Protein AF-A0A833LZK3-F1 (afdb_monomer)

Organism: NCBI:txid183

Secondary structure (DSSP, 8-state):
-----PPPHHHHHHHHHHHHHHHHHHHHHHHHHHHHHHHHHHHHHHHHHHHHHHHHHHHHHHHHHHHHHHHHHHHHHHHHHHHHHHHHHHHHHHHHHHHHHHHHHHHHHHHHHHHHHHHHHHHHHHHHHHHHHHHHHHHHHHHHHHHHHHHHHHHHHHHHHHHHHHHHHHHHHHHHHHHHHHHHHHH--

Mean predicted aligned error: 12.05 Å

pLDDT: mean 92.93, std 9.46, range [43.12, 98.62]

Solvent-accessible surface area (backbone atoms only — not comparable to full-atom values): 10231 Å² total; per-residue (Å²): 134,84,86,80,74,78,76,60,70,73,56,35,70,74,49,36,74,71,44,39,52,54,48,52,51,50,51,51,52,54,51,51,50,51,49,51,51,51,52,48,54,51,49,53,51,50,52,49,52,53,52,51,52,55,50,51,53,53,49,53,54,50,51,52,54,50,51,56,50,50,53,53,50,49,53,52,46,55,55,50,50,54,53,51,49,55,53,48,52,55,51,50,54,53,49,50,57,52,48,54,57,50,50,55,53,50,51,54,50,49,54,57,48,50,54,52,51,51,53,50,50,53,53,52,50,52,51,52,51,53,51,52,53,50,54,50,51,53,50,52,50,52,49,53,52,49,51,52,53,50,53,51,52,53,52,50,51,52,52,54,54,51,50,52,53,51,54,51,51,52,51,51,48,61,68,44,44,67,54,53,50,57,48,47,55,71,76,56,119

Foldseek 3Di:
DQPQDQDDPVVCVVLDVVRSVVVSVVVSVVVVVVVVVVVVVVVVVVVVVVVVVVVVVVVVVVVVVVVVVVVVVVVVVVVVVVVVVVVVVVVVVVVVVVVVVVVVVVVVVVVVVVVVVVVVVVVVVVVVVVVVVVVVVVVVVVVVVVVVVVVVVVVVVVVVVVVVVVVVVVVVCVVCVVVVVVVCVVVPD

Structure (mmCIF, N/CA/C/O backbone):
data_AF-A0A833LZK3-F1
#
_entry.id   AF-A0A833LZK3-F1
#
loop_
_atom_site.group_PDB
_atom_site.id
_atom_site.type_symbol
_atom_site.label_atom_id
_atom_site.label_alt_id
_atom_site.label_comp_id
_atom_site.label_asym_id
_atom_site.label_entity_id
_atom_site.label_seq_id
_atom_site.pdbx_PDB_ins_code
_atom_site.Cartn_x
_atom_site.Cartn_y
_atom_site.Cartn_z
_atom_site.occupancy
_atom_site.B_iso_or_equiv
_atom_site.auth_seq_id
_atom_site.auth_comp_id
_atom_site.auth_asym_id
_atom_site.auth_atom_id
_atom_site.pdbx_PDB_model_num
ATOM 1 N N . MET A 1 1 ? -35.701 -31.737 78.976 1.00 43.12 1 MET A N 1
ATOM 2 C CA . MET A 1 1 ? -34.791 -32.354 79.966 1.00 43.12 1 MET A CA 1
ATOM 3 C C . MET A 1 1 ? -34.452 -31.287 81.000 1.00 43.12 1 MET A C 1
ATOM 5 O O . MET A 1 1 ? -33.632 -30.437 80.689 1.00 43.12 1 MET A O 1
ATOM 9 N N . LYS A 1 2 ? -35.117 -31.265 82.169 1.00 54.53 2 LYS A N 1
ATOM 10 C CA . LYS A 1 2 ? -34.716 -30.380 83.280 1.00 54.53 2 LYS A CA 1
ATOM 11 C C . LYS A 1 2 ? -33.373 -30.889 83.804 1.00 54.53 2 LYS A C 1
ATOM 13 O O . 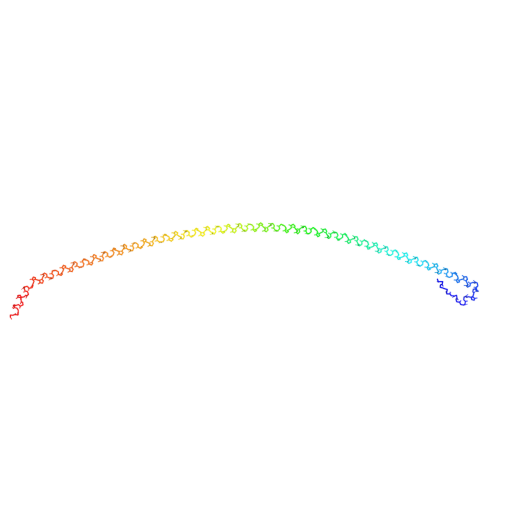LYS A 1 2 ? -33.286 -32.044 84.218 1.00 54.53 2 LYS A O 1
ATOM 18 N N . ALA A 1 3 ? -32.327 -30.073 83.739 1.00 54.16 3 ALA A N 1
ATOM 19 C CA . ALA A 1 3 ? -31.031 -30.403 84.321 1.00 54.16 3 ALA A CA 1
ATOM 20 C C . ALA A 1 3 ? -31.114 -30.210 85.844 1.00 54.16 3 ALA A C 1
ATOM 22 O O . ALA A 1 3 ? -30.676 -29.201 86.381 1.00 54.16 3 ALA A O 1
ATOM 23 N N . VAL A 1 4 ? -31.742 -31.165 86.535 1.00 57.72 4 VAL A N 1
ATOM 24 C CA . VAL A 1 4 ? -31.920 -31.128 87.989 1.00 57.72 4 VAL A CA 1
ATOM 25 C C . VAL A 1 4 ? -30.565 -31.374 88.643 1.00 57.72 4 VAL A C 1
ATOM 27 O O . VAL A 1 4 ? -30.113 -32.513 88.743 1.00 57.72 4 VAL A O 1
ATOM 30 N N . ARG A 1 5 ? -29.897 -30.307 89.087 1.00 69.12 5 ARG A N 1
ATOM 31 C CA . ARG A 1 5 ? -28.874 -30.452 90.123 1.00 69.12 5 ARG A CA 1
ATOM 32 C C . ARG A 1 5 ? -29.586 -30.425 91.477 1.00 69.12 5 ARG A C 1
ATOM 34 O O . ARG A 1 5 ? -30.181 -29.397 91.791 1.00 69.12 5 ARG A O 1
ATOM 41 N N . PRO A 1 6 ? -29.576 -31.527 92.250 1.00 71.44 6 PRO A N 1
ATOM 42 C CA . PRO A 1 6 ? -30.124 -31.516 93.599 1.00 71.44 6 PRO A CA 1
ATOM 43 C C . PRO A 1 6 ? -29.314 -30.558 94.477 1.00 71.44 6 PRO A C 1
ATOM 45 O O . PRO A 1 6 ? -28.109 -30.373 94.263 1.00 71.44 6 PRO A O 1
ATOM 48 N N . LEU A 1 7 ? -29.980 -29.935 95.448 1.00 80.62 7 LEU A N 1
ATOM 49 C CA . LEU A 1 7 ? -29.321 -29.015 96.365 1.00 80.62 7 LEU A CA 1
ATOM 50 C C . LEU A 1 7 ? -28.282 -29.760 97.216 1.00 80.62 7 LEU A C 1
ATOM 52 O O . LEU A 1 7 ? -28.473 -30.927 97.563 1.00 80.62 7 LEU A O 1
ATOM 56 N N . PRO A 1 8 ? -27.162 -29.113 97.576 1.00 86.19 8 PRO A N 1
ATOM 57 C CA . PRO A 1 8 ? -26.228 -29.687 98.533 1.00 86.19 8 PRO A CA 1
ATOM 58 C C . PRO A 1 8 ? -26.936 -30.043 99.850 1.00 86.19 8 PRO A C 1
ATOM 60 O O . PRO A 1 8 ? -27.701 -29.243 100.385 1.00 86.19 8 PRO A O 1
ATOM 63 N N . ARG A 1 9 ? -26.639 -31.221 100.415 1.00 80.12 9 ARG A N 1
ATOM 64 C CA . ARG A 1 9 ? -27.318 -31.769 101.612 1.00 80.12 9 ARG A CA 1
ATOM 65 C C . ARG A 1 9 ? -27.298 -30.848 102.840 1.00 80.12 9 ARG A C 1
ATOM 67 O O . ARG A 1 9 ? -28.181 -30.923 103.690 1.00 80.12 9 ARG A O 1
ATOM 74 N N . GLU A 1 10 ? -26.278 -30.002 102.961 1.00 81.31 10 GLU A N 1
ATOM 75 C CA . GLU A 1 10 ? -26.176 -29.013 104.042 1.00 81.31 10 GLU A CA 1
ATOM 76 C C . GLU A 1 10 ? -27.232 -27.908 103.914 1.00 81.31 10 GLU A C 1
ATOM 78 O O . GLU A 1 10 ? -27.802 -27.489 104.919 1.00 81.31 10 GLU A O 1
ATOM 83 N N . PHE A 1 11 ? -27.554 -27.498 102.683 1.00 78.44 11 PHE A N 1
ATOM 84 C CA . PHE A 1 11 ? -28.614 -26.532 102.392 1.00 78.44 11 PHE A CA 1
ATOM 85 C C . PHE A 1 11 ? -30.009 -27.129 102.610 1.00 78.44 11 PHE A C 1
ATOM 87 O O . PHE A 1 11 ? -30.878 -26.446 103.146 1.00 78.44 11 PHE A O 1
ATOM 94 N N . GLU A 1 12 ? -30.216 -28.406 102.270 1.00 80.56 12 GLU A N 1
ATOM 95 C CA . GLU A 1 12 ? -31.482 -29.114 102.534 1.00 80.56 12 GLU A CA 1
ATOM 96 C C . GLU A 1 12 ? -31.819 -29.167 104.031 1.00 80.56 12 GLU A C 1
ATOM 98 O O . GLU A 1 12 ? -32.952 -28.897 104.424 1.00 80.56 12 GLU A O 1
ATOM 103 N N . LYS A 1 13 ? -30.827 -29.439 104.891 1.00 83.38 13 LYS A N 1
ATOM 104 C CA . LYS A 1 13 ? -31.020 -29.437 106.353 1.00 83.38 13 LYS A CA 1
ATOM 105 C C . LYS A 1 13 ? -31.366 -28.062 106.924 1.00 83.38 13 LYS A C 1
ATOM 107 O O . LYS A 1 13 ? -32.061 -27.991 107.932 1.00 83.38 13 LYS A O 1
ATOM 112 N N . LEU A 1 14 ? -30.849 -26.994 106.319 1.00 85.50 14 LEU A N 1
ATOM 113 C CA . LEU A 1 14 ? -31.023 -25.616 106.783 1.00 85.50 14 LEU A CA 1
ATOM 114 C C . LEU A 1 14 ? -32.387 -25.035 106.382 1.00 85.50 14 LEU A C 1
ATOM 116 O O . LEU A 1 14 ? -32.954 -24.237 107.123 1.00 85.50 14 LEU A O 1
ATOM 120 N N . LEU A 1 15 ? -32.908 -25.444 105.221 1.00 81.62 15 LEU A N 1
ATOM 121 C CA . LEU A 1 15 ? -34.169 -24.959 104.650 1.00 81.62 15 LEU A CA 1
ATOM 122 C C . LEU A 1 15 ? -35.383 -25.853 104.978 1.00 81.62 15 LEU A C 1
ATOM 124 O O . LEU A 1 15 ? -36.518 -25.395 104.840 1.00 81.62 15 LEU A O 1
ATOM 128 N N . GLY A 1 16 ? -35.162 -27.103 105.406 1.00 84.62 16 GLY A N 1
ATOM 129 C CA . GLY A 1 16 ? -36.208 -28.128 105.536 1.00 84.62 16 GLY A CA 1
ATOM 130 C C . GLY A 1 16 ? -36.646 -28.699 104.176 1.00 84.62 16 GLY A C 1
ATOM 131 O O . GLY A 1 16 ? -36.381 -28.095 103.137 1.00 84.62 16 GLY A O 1
ATOM 132 N N . GLU A 1 17 ? -37.323 -29.857 104.165 1.00 79.69 17 GLU A N 1
ATOM 133 C CA . GLU A 1 17 ? -37.742 -30.547 102.921 1.00 79.69 17 GLU A CA 1
ATOM 134 C C . GLU A 1 17 ? -38.564 -29.639 101.988 1.00 79.69 17 GLU A C 1
ATOM 136 O O . GLU A 1 17 ? -38.237 -29.497 100.811 1.00 79.69 17 GLU A O 1
ATOM 141 N N . GLU A 1 18 ? -39.578 -28.953 102.524 1.00 82.88 18 GLU A N 1
ATOM 142 C CA . GLU A 1 18 ? -40.470 -28.092 101.734 1.00 82.88 18 GLU A CA 1
ATOM 143 C C . GLU A 1 18 ? -39.754 -26.839 101.185 1.00 82.88 18 GLU A C 1
ATOM 145 O O . GLU A 1 18 ? -40.032 -26.374 100.077 1.00 82.88 18 GLU A O 1
ATOM 150 N N . GLY A 1 19 ? -38.807 -26.282 101.950 1.00 84.19 19 GLY A N 1
ATOM 151 C CA . GLY A 1 19 ? -38.024 -25.113 101.544 1.00 84.19 19 GLY A CA 1
ATOM 152 C C . GLY A 1 19 ? -37.007 -25.440 100.451 1.00 84.19 19 GLY A C 1
ATOM 153 O O . GLY A 1 19 ? -36.856 -24.676 99.495 1.00 84.19 19 GLY A O 1
ATOM 154 N N . ALA A 1 20 ? -36.346 -26.596 100.556 1.00 83.81 20 ALA A N 1
ATOM 155 C CA . ALA A 1 20 ? -35.401 -27.081 99.555 1.00 83.81 20 ALA A CA 1
ATOM 156 C C . ALA A 1 20 ? -36.081 -27.405 98.214 1.00 83.81 20 ALA A C 1
ATOM 158 O O . ALA A 1 20 ? -35.548 -27.074 97.151 1.00 83.81 20 ALA A O 1
ATOM 159 N N . GLU A 1 21 ? -37.282 -27.986 98.243 1.00 83.00 21 GLU A N 1
ATOM 160 C CA . GLU A 1 21 ? -38.055 -28.272 97.032 1.00 83.00 21 GLU A CA 1
ATOM 161 C C . GLU A 1 21 ? -38.466 -26.978 96.308 1.00 83.00 21 GLU A C 1
ATOM 163 O O . GLU A 1 21 ? -38.160 -26.808 95.124 1.00 83.00 21 GLU A O 1
ATOM 168 N N . LYS A 1 22 ? -39.052 -26.007 97.030 1.00 85.75 22 LYS A N 1
ATOM 169 C CA . LYS A 1 22 ? -39.421 -24.691 96.469 1.00 85.75 22 LYS A CA 1
ATOM 170 C C . LYS A 1 22 ? -38.217 -23.943 95.898 1.00 85.75 22 LYS A C 1
ATOM 172 O O . LYS A 1 22 ? -38.318 -23.352 94.824 1.00 85.75 22 LYS A O 1
ATOM 177 N N . PHE A 1 23 ? -37.070 -23.990 96.577 1.00 85.31 23 PHE A N 1
ATOM 178 C CA . PHE A 1 23 ? -35.848 -23.348 96.093 1.00 85.31 23 PHE A CA 1
ATOM 179 C C . PHE A 1 23 ? -35.287 -24.034 94.838 1.00 85.31 23 PHE A C 1
ATOM 181 O O . PHE A 1 23 ? -34.854 -23.357 93.909 1.00 85.31 23 PHE A O 1
ATOM 188 N N . THR A 1 24 ? -35.358 -25.366 94.754 1.00 84.75 24 THR A N 1
ATOM 189 C CA . THR A 1 24 ? -34.951 -26.120 93.553 1.00 84.75 24 THR A CA 1
ATOM 190 C C . THR A 1 24 ? -35.844 -25.802 92.351 1.00 84.75 24 THR A C 1
ATOM 192 O O . THR A 1 24 ? -35.349 -25.680 91.228 1.00 84.75 24 THR A O 1
ATOM 195 N N . VAL A 1 25 ? -37.156 -25.648 92.567 1.00 85.50 25 VAL A N 1
ATOM 196 C CA . VAL A 1 25 ? -38.098 -25.204 91.526 1.00 85.50 25 VAL A CA 1
ATOM 197 C C . VAL A 1 25 ? -37.759 -23.786 91.069 1.00 85.50 25 VAL A C 1
ATOM 199 O O . VAL A 1 25 ? -37.573 -23.580 89.874 1.00 85.50 25 VAL A O 1
ATOM 202 N N . PHE A 1 26 ? -37.566 -22.854 92.008 1.00 88.50 26 PHE A N 1
ATOM 203 C CA . PHE A 1 26 ? -37.176 -21.476 91.702 1.00 88.50 26 PHE A CA 1
ATOM 204 C C . PHE A 1 26 ? -35.877 -21.394 90.890 1.00 88.50 26 PHE A C 1
ATOM 206 O O . PHE A 1 26 ? -35.833 -20.692 89.885 1.00 88.50 26 PHE A O 1
ATOM 213 N N . LEU A 1 27 ? -34.829 -22.129 91.286 1.00 87.38 27 LEU A N 1
ATOM 214 C CA . LEU A 1 27 ? -33.569 -22.155 90.541 1.00 87.38 27 LEU A CA 1
ATOM 215 C C . LEU A 1 27 ? -33.766 -22.693 89.123 1.00 87.38 27 LEU A C 1
ATOM 217 O O . LEU A 1 27 ? -33.234 -22.115 88.184 1.00 87.38 27 LEU A O 1
ATOM 221 N N . ASN A 1 28 ? -34.521 -23.781 88.951 1.00 85.81 28 ASN A N 1
ATOM 222 C CA . ASN A 1 28 ? -34.785 -24.334 87.622 1.00 85.81 28 ASN A CA 1
ATOM 223 C C . ASN A 1 28 ? -35.554 -23.359 86.727 1.00 85.81 28 ASN A C 1
ATOM 225 O O . ASN A 1 28 ? -35.198 -23.235 85.559 1.00 85.81 28 ASN A O 1
ATOM 229 N N . ASP A 1 29 ? -36.573 -22.685 87.258 1.00 88.12 29 ASP A N 1
ATOM 230 C CA . ASP A 1 29 ? -37.351 -21.710 86.493 1.00 88.12 29 ASP A CA 1
ATOM 231 C C . ASP A 1 29 ? -36.474 -20.500 86.130 1.00 88.12 29 ASP A C 1
ATOM 233 O O . ASP A 1 29 ? -36.386 -20.143 84.960 1.00 88.12 29 ASP A O 1
ATOM 237 N N . ALA A 1 30 ? -35.689 -19.973 87.080 1.00 88.12 30 ALA A N 1
ATOM 238 C CA . ALA A 1 30 ? -34.740 -18.888 86.823 1.00 88.12 30 ALA A CA 1
ATOM 239 C C . ALA A 1 30 ? -33.655 -19.264 85.792 1.00 88.12 30 ALA A C 1
ATOM 241 O O . ALA A 1 30 ? -33.268 -18.437 84.966 1.00 88.12 30 ALA A O 1
ATOM 242 N N . PHE A 1 31 ? -33.153 -20.505 85.816 1.00 87.75 31 PHE A N 1
ATOM 243 C CA . PHE A 1 31 ? -32.178 -20.987 84.833 1.00 87.75 31 PHE A CA 1
ATOM 244 C C . PHE A 1 31 ? -32.795 -21.226 83.449 1.00 87.75 31 PHE A C 1
ATOM 246 O O . PHE A 1 31 ? -32.121 -20.972 82.450 1.00 87.75 31 PHE A O 1
ATOM 253 N N . GLU A 1 32 ? -34.031 -21.723 83.356 1.00 87.69 32 GLU A N 1
ATOM 254 C CA . GLU A 1 32 ? -34.726 -21.859 82.068 1.00 87.69 32 GLU A CA 1
ATOM 255 C C . GLU A 1 32 ? -35.081 -20.487 81.479 1.00 87.69 32 GLU A C 1
ATOM 257 O O . GLU A 1 32 ? -34.863 -20.285 80.284 1.00 87.69 32 GLU A O 1
ATOM 262 N N . ASP A 1 33 ? -35.499 -19.524 82.306 1.00 89.75 33 ASP A N 1
ATOM 263 C CA . ASP A 1 33 ? -35.706 -18.130 81.895 1.00 89.75 33 ASP A CA 1
ATOM 264 C C . ASP A 1 33 ? -34.398 -17.524 81.364 1.00 89.75 33 ASP A C 1
ATOM 266 O O . ASP A 1 33 ? -34.338 -17.049 80.227 1.00 89.75 33 ASP A O 1
ATOM 270 N N . GLN A 1 34 ? -33.300 -17.651 82.124 1.00 90.44 34 GLN A N 1
ATOM 271 C CA . GLN A 1 34 ? -31.979 -17.179 81.701 1.00 90.44 34 GLN A CA 1
ATOM 272 C C . GLN A 1 34 ? -31.520 -17.841 80.392 1.00 90.44 34 GLN A C 1
ATOM 274 O O . GLN A 1 34 ? -30.955 -17.185 79.516 1.00 90.44 34 GLN A O 1
ATOM 279 N N . LYS A 1 35 ? -31.729 -19.150 80.237 1.00 91.31 35 LYS A N 1
ATOM 280 C CA . LYS A 1 35 ? -31.380 -19.880 79.013 1.00 91.31 35 LYS A CA 1
ATOM 281 C C . LYS A 1 35 ? -32.217 -19.404 77.826 1.00 91.31 35 LYS A C 1
ATOM 283 O O . LYS A 1 35 ? -31.668 -19.271 76.732 1.00 91.31 35 LYS A O 1
ATOM 288 N N . GLY A 1 36 ? -33.506 -19.136 78.034 1.00 92.81 36 GLY A N 1
ATOM 289 C CA . GLY A 1 36 ? -34.388 -18.532 77.037 1.00 92.81 36 GLY A CA 1
ATOM 290 C C . GLY A 1 36 ? -33.867 -17.174 76.568 1.00 92.81 36 GLY A C 1
ATOM 291 O O . GLY A 1 36 ? -33.733 -16.956 75.361 1.00 92.81 36 GLY A O 1
ATOM 292 N N . ASP A 1 37 ? -33.472 -16.314 77.507 1.00 94.88 37 ASP A N 1
ATOM 293 C CA . ASP A 1 37 ? -32.889 -15.001 77.216 1.00 94.88 37 ASP A CA 1
ATOM 294 C C . ASP A 1 37 ? -31.567 -15.109 76.449 1.00 94.88 37 ASP A C 1
ATOM 296 O O . ASP A 1 37 ? -31.369 -14.407 75.456 1.00 94.88 37 ASP A O 1
ATOM 300 N N . VAL A 1 38 ? -30.675 -16.022 76.850 1.00 95.88 38 VAL A N 1
ATOM 301 C CA . VAL A 1 38 ? -29.396 -16.248 76.156 1.00 95.88 38 VAL A CA 1
ATOM 302 C C . VAL A 1 38 ? -29.625 -16.764 74.737 1.00 95.88 38 VAL A C 1
ATOM 304 O O . VAL A 1 38 ? -29.001 -16.264 73.803 1.00 95.88 38 VAL A O 1
ATOM 307 N N . ILE A 1 39 ? -30.525 -17.734 74.543 1.00 96.06 39 ILE A N 1
ATOM 308 C CA . ILE A 1 39 ? -30.845 -18.264 73.208 1.00 96.06 39 ILE A CA 1
ATOM 309 C C . ILE A 1 39 ? -31.401 -17.152 72.320 1.00 96.06 39 ILE A C 1
ATOM 311 O O . ILE A 1 39 ? -30.976 -17.019 71.171 1.00 96.06 39 ILE A O 1
ATOM 315 N N . LYS A 1 40 ? -32.310 -16.331 72.851 1.00 96.69 40 LYS A N 1
ATOM 316 C CA . LYS A 1 40 ? -32.881 -15.200 72.122 1.00 96.69 40 LYS A CA 1
ATOM 317 C C . LYS A 1 40 ? -31.807 -14.177 71.753 1.00 96.69 40 LYS A C 1
ATOM 319 O O . LYS A 1 40 ? -31.694 -13.826 70.585 1.00 96.69 40 LYS A O 1
ATOM 324 N N . ALA A 1 41 ? -30.958 -13.783 72.702 1.00 97.06 41 ALA A N 1
ATOM 325 C CA . ALA A 1 41 ? -29.874 -12.832 72.462 1.00 97.06 41 ALA A CA 1
ATOM 326 C C . ALA A 1 41 ? -28.871 -13.335 71.408 1.00 97.06 41 ALA A C 1
ATOM 328 O O . ALA A 1 41 ? -28.460 -12.579 70.527 1.00 97.06 41 ALA A O 1
ATOM 329 N N . VAL A 1 42 ? -28.494 -14.618 71.465 1.00 97.38 42 VAL A N 1
ATOM 330 C CA . VAL A 1 42 ? -27.611 -15.238 70.465 1.00 97.38 42 VAL A CA 1
ATOM 331 C C . VAL A 1 42 ? -28.292 -15.296 69.099 1.00 97.38 42 VAL A C 1
ATOM 333 O O . VAL A 1 42 ? -27.661 -14.960 68.100 1.00 97.38 42 VAL A O 1
ATOM 336 N N . SER A 1 43 ? -29.571 -15.675 69.045 1.00 97.62 43 SER A N 1
ATOM 337 C CA . SER A 1 43 ? -30.350 -15.715 67.804 1.00 97.62 43 SER A CA 1
ATOM 338 C C . SER A 1 43 ? -30.467 -14.331 67.163 1.00 97.62 43 SER A C 1
ATOM 340 O O . SER A 1 43 ? -30.226 -14.194 65.965 1.00 97.62 43 SER A O 1
ATOM 342 N N . ASP A 1 44 ? -30.777 -13.301 67.949 1.00 97.81 44 ASP A N 1
ATOM 343 C CA . ASP A 1 44 ? -30.901 -11.921 67.475 1.00 97.81 44 ASP A CA 1
ATOM 344 C C . ASP A 1 44 ? -29.552 -11.390 66.967 1.00 97.81 44 ASP A C 1
ATOM 346 O O . ASP A 1 44 ? -29.477 -10.785 65.895 1.00 97.81 44 ASP A O 1
ATOM 350 N N . SER A 1 45 ? -28.465 -11.670 67.695 1.00 97.56 45 SER A N 1
ATOM 351 C CA . SER A 1 45 ? -27.106 -11.291 67.294 1.00 97.56 45 SER A CA 1
ATOM 352 C C . SER A 1 45 ? -26.674 -11.990 66.001 1.00 97.56 45 SER A C 1
ATOM 354 O O . SER A 1 45 ? -26.171 -11.342 65.082 1.00 97.56 45 SER A O 1
ATOM 356 N N . PHE A 1 46 ? -26.933 -13.297 65.882 1.00 98.00 46 PHE A N 1
ATOM 357 C CA . PHE A 1 46 ? -26.662 -14.059 64.664 1.00 98.00 46 PHE A CA 1
ATOM 358 C C . PHE A 1 46 ? -27.476 -13.534 63.477 1.00 98.00 46 PHE A C 1
ATOM 360 O O . PHE A 1 46 ? -26.918 -13.298 62.408 1.00 98.00 46 PHE A O 1
ATOM 367 N N . HIS A 1 47 ? -28.778 -13.295 63.664 1.00 98.19 47 HIS A N 1
ATOM 368 C CA . HIS A 1 47 ? -29.648 -12.772 62.613 1.00 98.19 47 HIS A CA 1
ATOM 369 C C . HIS A 1 47 ? -29.190 -11.393 62.133 1.00 98.19 47 HIS A C 1
ATOM 371 O O . HIS A 1 47 ? -29.141 -11.139 60.927 1.00 98.19 47 HIS A O 1
ATOM 377 N N . LYS A 1 48 ? -28.794 -10.519 63.066 1.00 97.94 48 LYS A N 1
ATOM 378 C CA . LYS A 1 48 ? -28.217 -9.214 62.744 1.00 97.94 48 LYS A CA 1
ATOM 379 C C . LYS A 1 48 ? -26.929 -9.362 61.938 1.00 97.94 48 LYS A C 1
ATOM 381 O O . LYS A 1 48 ? -26.825 -8.774 60.869 1.00 97.94 48 LYS A O 1
ATOM 386 N N . HIS A 1 49 ? -25.991 -10.192 62.396 1.00 98.19 49 HIS A N 1
ATOM 387 C CA . HIS A 1 49 ? -24.722 -10.389 61.700 1.00 98.19 49 HIS A CA 1
ATOM 388 C C . HIS A 1 49 ? -24.913 -10.941 60.280 1.00 98.19 49 HIS A C 1
ATOM 390 O O . HIS A 1 49 ? -24.337 -10.411 59.335 1.00 98.19 49 HIS A O 1
ATOM 396 N N . VAL A 1 50 ? -25.779 -11.944 60.101 1.00 98.44 50 VAL A N 1
ATOM 397 C CA . VAL A 1 50 ? -26.104 -12.484 58.771 1.00 98.44 50 VAL A CA 1
ATOM 398 C C . VAL A 1 50 ? -26.748 -11.419 57.882 1.00 98.44 50 VAL A C 1
ATOM 400 O O . VAL A 1 50 ? -26.412 -11.323 56.705 1.00 98.44 50 VAL A O 1
ATOM 403 N N . THR A 1 51 ? -27.647 -10.597 58.426 1.00 98.19 51 THR A N 1
ATOM 404 C CA . THR A 1 51 ? -28.280 -9.504 57.669 1.00 98.19 51 THR A CA 1
ATOM 405 C C . THR A 1 51 ? -27.253 -8.462 57.224 1.00 98.19 51 THR A C 1
ATOM 407 O O . THR A 1 51 ? -27.299 -8.008 56.077 1.00 98.19 51 THR A O 1
ATOM 410 N N . ASP A 1 52 ? -26.302 -8.123 58.095 1.00 98.25 52 ASP A N 1
ATOM 411 C CA . ASP A 1 52 ? -25.224 -7.182 57.795 1.00 98.25 52 ASP A CA 1
ATOM 412 C C . ASP A 1 52 ? -24.294 -7.738 56.702 1.00 98.25 52 ASP A C 1
ATOM 414 O O . ASP A 1 52 ? -24.029 -7.050 55.716 1.00 98.25 52 ASP A O 1
ATOM 418 N N . GLU A 1 53 ? -23.857 -8.997 56.811 1.00 98.50 53 GLU A N 1
ATOM 419 C CA . GLU A 1 53 ? -22.993 -9.639 55.807 1.00 98.50 53 GLU A CA 1
ATOM 420 C C . GLU A 1 53 ? -23.699 -9.802 54.453 1.00 98.50 53 GLU A C 1
ATOM 422 O O . GLU A 1 53 ? -23.127 -9.482 53.412 1.00 98.50 53 GLU A O 1
ATOM 427 N N . VAL A 1 54 ? -24.977 -10.199 54.436 1.00 98.31 54 VAL A N 1
ATOM 428 C CA . VAL A 1 54 ? -25.773 -10.253 53.195 1.00 98.31 54 VAL A CA 1
ATOM 429 C C . VAL A 1 54 ? -25.898 -8.867 52.562 1.00 98.31 54 VAL A C 1
ATOM 431 O O . VAL A 1 54 ? -25.863 -8.745 51.336 1.00 98.31 54 VAL A O 1
ATOM 434 N N . SER A 1 55 ? -26.038 -7.818 53.373 1.00 98.06 55 SER A N 1
ATOM 435 C CA . SER A 1 55 ? -26.119 -6.444 52.874 1.00 98.06 55 SER A CA 1
ATOM 436 C C . SER A 1 55 ? -24.794 -5.987 52.263 1.00 98.06 55 SER A C 1
ATOM 438 O O . SER A 1 55 ? -24.811 -5.420 51.172 1.00 98.06 55 SER A O 1
ATOM 440 N N . LYS A 1 56 ? -23.654 -6.296 52.894 1.00 98.56 56 LYS A N 1
ATOM 441 C CA . LYS A 1 56 ? -22.318 -6.015 52.339 1.00 98.56 56 LYS A CA 1
ATOM 442 C C . LYS A 1 56 ? -22.084 -6.737 51.016 1.00 98.56 56 LYS A C 1
ATOM 444 O O . LYS A 1 56 ? -21.770 -6.086 50.027 1.00 98.56 56 LYS A O 1
ATOM 449 N N . VAL A 1 57 ? -22.343 -8.045 50.959 1.00 98.62 57 VAL A N 1
ATOM 450 C CA . VAL A 1 57 ? -22.179 -8.836 49.727 1.00 98.62 57 VAL A CA 1
ATOM 451 C C . VAL A 1 57 ? -23.061 -8.294 48.600 1.00 98.62 57 VAL A C 1
ATOM 453 O O . VAL A 1 57 ? -22.643 -8.244 47.448 1.00 98.62 57 VAL A O 1
ATOM 456 N N . ARG A 1 58 ? -24.287 -7.847 48.902 1.00 98.38 58 ARG A N 1
ATOM 457 C CA . ARG A 1 58 ? -25.157 -7.219 47.894 1.00 98.38 58 ARG A CA 1
ATOM 458 C C . ARG A 1 58 ? -24.579 -5.920 47.340 1.00 98.38 58 ARG A C 1
ATOM 460 O O . ARG A 1 58 ? -24.766 -5.669 46.152 1.00 98.38 58 ARG A O 1
ATOM 467 N N . LEU A 1 59 ? -23.919 -5.116 48.174 1.00 98.38 59 LEU A N 1
ATOM 468 C CA . LEU A 1 59 ? -23.241 -3.897 47.735 1.00 98.38 59 LEU A CA 1
ATOM 469 C C . LEU A 1 59 ? -22.029 -4.236 46.863 1.00 98.38 59 LEU A C 1
ATOM 471 O O . LEU A 1 59 ? -21.960 -3.755 45.740 1.00 98.38 59 LEU A O 1
ATOM 475 N N . GLU A 1 60 ? -21.165 -5.153 47.299 1.00 98.56 60 GLU A N 1
ATOM 476 C CA . GLU A 1 60 ? -20.000 -5.592 46.515 1.00 98.56 60 GLU A CA 1
ATOM 477 C C . GLU A 1 60 ? -20.407 -6.171 45.150 1.00 98.56 60 GLU A C 1
ATOM 479 O O . GLU A 1 60 ? -19.822 -5.843 44.121 1.00 98.56 60 GLU A O 1
ATOM 484 N N . VAL A 1 61 ? -21.468 -6.985 45.102 1.00 98.50 61 VAL A N 1
ATOM 485 C CA . VAL A 1 61 ? -22.011 -7.516 43.841 1.00 98.50 61 VAL A CA 1
ATOM 486 C C . VAL A 1 61 ? -22.590 -6.407 42.957 1.00 98.50 61 VAL A C 1
ATOM 488 O O . VAL A 1 61 ? -22.509 -6.498 41.729 1.00 98.50 61 VAL A O 1
ATOM 491 N N . ALA A 1 62 ? -23.198 -5.372 43.542 1.00 98.25 62 ALA A N 1
ATOM 492 C CA . ALA A 1 62 ? -23.689 -4.227 42.785 1.00 98.25 62 ALA A CA 1
ATOM 493 C C . ALA A 1 62 ? -22.528 -3.421 42.184 1.00 98.25 62 ALA A C 1
ATOM 495 O O . ALA A 1 62 ? -22.594 -3.091 40.999 1.00 98.25 62 ALA A O 1
ATOM 496 N N . ASP A 1 63 ? -21.467 -3.192 42.956 1.00 98.44 63 ASP A N 1
ATOM 497 C CA . ASP A 1 63 ? -20.272 -2.467 42.520 1.00 98.44 63 ASP A CA 1
ATOM 498 C C . ASP A 1 63 ? -19.533 -3.230 41.412 1.00 98.44 63 ASP A C 1
ATOM 500 O O . ASP A 1 63 ? -19.325 -2.683 40.329 1.00 98.44 63 ASP A O 1
ATOM 504 N N . LEU A 1 64 ? -19.280 -4.532 41.594 1.00 98.50 64 LEU A N 1
ATOM 505 C CA . LEU A 1 64 ? -18.684 -5.389 40.557 1.00 98.50 64 LEU A CA 1
ATOM 506 C C . LEU A 1 64 ? -19.513 -5.402 39.268 1.00 98.50 64 LEU A C 1
ATOM 508 O O . LEU A 1 64 ? -18.982 -5.437 38.160 1.00 98.50 64 LEU A O 1
ATOM 512 N N . LYS A 1 65 ? -20.844 -5.361 39.378 1.00 98.44 65 LYS A N 1
ATOM 513 C CA . LYS A 1 65 ? -21.725 -5.297 38.206 1.00 98.44 65 LYS A CA 1
ATOM 514 C C .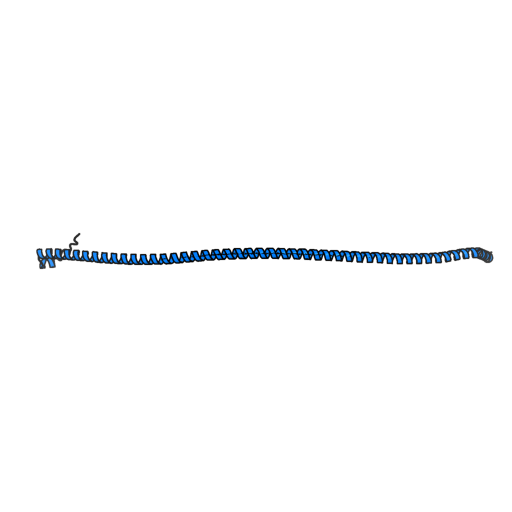 LYS A 1 65 ? -21.612 -3.962 37.468 1.00 98.44 65 LYS A C 1
ATOM 516 O O . LYS A 1 65 ? -21.864 -3.930 36.262 1.00 98.44 65 LYS A O 1
ATOM 521 N N . VAL A 1 66 ? -21.314 -2.870 38.169 1.00 98.44 66 VAL A N 1
ATOM 522 C CA . VAL A 1 66 ? -21.054 -1.564 37.551 1.00 98.44 66 VAL A CA 1
ATOM 523 C C . VAL A 1 66 ? -19.698 -1.582 36.852 1.00 98.44 66 VAL A C 1
ATOM 525 O O . VAL A 1 66 ? -19.648 -1.219 35.679 1.00 98.44 66 VAL A O 1
ATOM 528 N N . GLU A 1 67 ? -18.656 -2.079 37.515 1.00 98.50 67 GLU A N 1
ATOM 529 C CA . GLU A 1 67 ? -17.299 -2.202 36.965 1.00 98.50 67 GLU A CA 1
ATOM 530 C C . GLU A 1 67 ? -17.287 -3.050 35.685 1.00 98.50 67 GLU A C 1
ATOM 532 O O . GLU A 1 67 ? -16.965 -2.549 34.614 1.00 98.50 67 GLU A O 1
ATOM 537 N N . VAL A 1 68 ? -17.833 -4.270 35.728 1.00 98.50 68 VAL A N 1
ATOM 538 C CA . VAL A 1 68 ? -17.913 -5.154 34.548 1.00 98.50 68 VAL A CA 1
ATOM 539 C C . VAL A 1 68 ? -18.693 -4.521 33.388 1.00 98.50 68 VAL A C 1
ATOM 541 O O . VAL A 1 68 ? -18.418 -4.786 32.217 1.00 98.50 68 VAL A O 1
ATOM 544 N N . LYS A 1 69 ? -19.703 -3.691 33.677 1.00 98.38 69 LYS A N 1
ATOM 545 C CA . LYS A 1 69 ? -20.432 -2.966 32.627 1.00 98.38 69 LYS A CA 1
ATOM 546 C C . LYS A 1 69 ? -19.599 -1.846 32.013 1.00 98.38 69 LYS A C 1
ATOM 548 O O . LYS A 1 69 ? -19.763 -1.609 30.816 1.00 98.38 69 LYS A O 1
ATOM 553 N N . ALA A 1 70 ? -18.787 -1.161 32.814 1.00 98.31 70 ALA A N 1
ATOM 554 C CA . ALA A 1 70 ? -17.870 -0.135 32.342 1.00 98.31 70 ALA A CA 1
ATOM 555 C C . ALA A 1 70 ? -16.797 -0.765 31.445 1.00 98.31 70 ALA A C 1
ATOM 557 O O . ALA A 1 70 ? -16.704 -0.379 30.283 1.00 98.31 70 ALA A O 1
ATOM 558 N N . ASP A 1 71 ? -16.139 -1.829 31.908 1.00 98.50 71 ASP A N 1
ATOM 559 C CA . ASP A 1 71 ? -15.115 -2.554 31.145 1.00 98.50 71 ASP A CA 1
ATOM 560 C C . ASP A 1 71 ? -15.666 -3.087 29.815 1.00 98.50 71 ASP A C 1
ATOM 562 O O . ASP A 1 71 ? -15.040 -2.984 28.763 1.00 98.50 71 ASP A O 1
ATOM 566 N N . LEU A 1 72 ? -16.891 -3.628 29.820 1.00 98.56 72 LEU A N 1
ATOM 567 C CA . LEU A 1 72 ? -17.532 -4.107 28.593 1.00 98.56 72 LEU A CA 1
ATOM 568 C C . LEU A 1 72 ? -17.872 -2.964 27.621 1.00 98.56 72 LEU A C 1
ATOM 570 O O . LEU A 1 72 ? -17.945 -3.190 26.411 1.00 98.56 72 LEU A O 1
ATOM 574 N N . ALA A 1 73 ? -18.150 -1.762 28.126 1.00 98.31 73 ALA A N 1
ATOM 575 C CA . ALA A 1 73 ? -18.389 -0.589 27.291 1.00 98.31 73 ALA A CA 1
ATOM 576 C C . ALA A 1 73 ? -17.081 -0.045 26.699 1.00 98.31 73 ALA A C 1
ATOM 578 O O . ALA A 1 73 ? -17.058 0.290 25.513 1.00 98.31 73 ALA A O 1
ATOM 579 N N . GLU A 1 74 ? -16.006 -0.025 27.484 1.00 98.50 74 GLU A N 1
ATOM 580 C CA . GLU A 1 74 ? -14.658 0.332 27.034 1.00 98.50 74 GLU A CA 1
ATOM 581 C C . GLU A 1 74 ? -14.175 -0.640 25.954 1.00 98.50 74 GLU A C 1
ATOM 583 O O . GLU A 1 74 ? -13.940 -0.223 24.825 1.00 98.50 74 GLU A O 1
ATOM 588 N N . LEU A 1 75 ? -14.233 -1.952 26.207 1.00 98.56 75 LEU A N 1
ATOM 589 C CA . LEU A 1 75 ? -13.834 -2.974 25.234 1.00 98.56 75 LEU A CA 1
ATOM 590 C C . LEU A 1 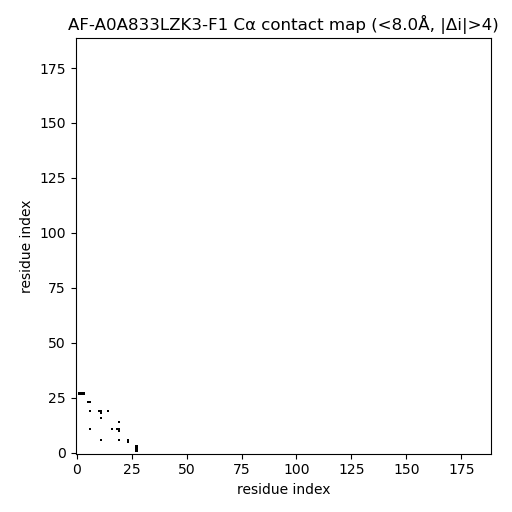75 ? -14.614 -2.880 23.911 1.00 98.56 75 LEU A C 1
ATOM 592 O O . LEU A 1 75 ? -14.080 -3.139 22.832 1.00 98.56 75 LEU A O 1
ATOM 596 N N . ARG A 1 76 ? -15.905 -2.526 23.966 1.00 98.38 76 ARG A N 1
ATOM 597 C CA . ARG A 1 76 ? -16.712 -2.297 22.755 1.00 98.38 76 ARG A CA 1
ATOM 598 C C . ARG A 1 76 ? -16.260 -1.067 21.978 1.00 98.38 76 ARG A C 1
ATOM 600 O O . ARG A 1 76 ? -16.377 -1.079 20.755 1.00 98.38 76 ARG A O 1
ATOM 607 N N . THR A 1 77 ? -15.806 -0.036 22.681 1.00 98.38 77 THR A N 1
ATOM 608 C CA . THR A 1 77 ? -15.284 1.197 22.086 1.00 98.38 77 THR A CA 1
ATOM 609 C C . THR A 1 77 ? -13.943 0.904 21.425 1.00 98.38 77 THR A C 1
ATOM 611 O O . THR A 1 77 ? -13.838 1.076 20.216 1.00 98.38 77 THR A O 1
ATOM 614 N N . ASP A 1 78 ? -13.010 0.278 22.143 1.00 98.56 78 ASP A N 1
ATOM 615 C CA . ASP A 1 78 ? -11.708 -0.142 21.610 1.00 98.56 78 ASP A CA 1
ATOM 616 C C . ASP A 1 78 ? -11.853 -1.025 20.367 1.00 98.56 78 ASP A C 1
ATOM 618 O O . ASP A 1 78 ? -11.168 -0.849 19.361 1.00 98.56 78 ASP A O 1
ATOM 622 N N . MET A 1 79 ? -12.792 -1.976 20.393 1.00 98.44 79 MET A N 1
ATOM 623 C CA . MET A 1 79 ? -13.027 -2.860 19.254 1.00 98.44 79 MET A CA 1
ATOM 624 C C . MET A 1 79 ? -13.658 -2.133 18.057 1.00 98.44 79 MET A C 1
ATOM 626 O O . MET A 1 79 ? -13.435 -2.530 16.909 1.00 98.44 79 MET A O 1
ATOM 630 N N . ALA A 1 80 ? -14.455 -1.087 18.295 1.00 98.25 80 ALA A N 1
ATOM 631 C CA . ALA A 1 80 ? -14.973 -0.233 17.233 1.00 98.25 80 ALA A CA 1
ATOM 632 C C . ALA A 1 80 ? -13.855 0.631 16.636 1.00 98.25 80 ALA A C 1
ATOM 634 O O . ALA A 1 80 ? -13.734 0.684 15.410 1.00 98.25 80 ALA A O 1
ATOM 635 N N . ASP A 1 81 ? -13.009 1.211 17.483 1.00 98.44 81 ASP A N 1
ATOM 636 C CA . ASP A 1 81 ? -11.893 2.064 17.085 1.00 98.44 81 ASP A CA 1
ATOM 637 C C . ASP A 1 81 ? -10.865 1.269 16.271 1.00 98.44 81 ASP A C 1
ATOM 639 O O . ASP A 1 81 ? -10.607 1.621 15.118 1.00 98.44 81 ASP A O 1
ATOM 643 N N . LEU A 1 82 ? -10.423 0.106 16.762 1.00 98.56 82 LEU A N 1
ATOM 644 C CA . LEU A 1 82 ? -9.544 -0.815 16.023 1.00 98.56 82 LEU A CA 1
ATOM 645 C C . LEU A 1 82 ? -10.130 -1.213 14.663 1.00 98.56 82 LEU A C 1
ATOM 647 O O . LEU A 1 82 ? -9.423 -1.318 13.661 1.00 98.56 82 LEU A O 1
ATOM 651 N N . ARG A 1 83 ? -11.448 -1.432 14.588 1.00 98.38 83 ARG A N 1
ATOM 652 C CA . ARG A 1 83 ? -12.108 -1.751 13.315 1.00 98.38 83 ARG A CA 1
ATOM 653 C C . ARG A 1 83 ? -12.069 -0.571 12.344 1.00 98.38 83 ARG A C 1
ATOM 655 O O . ARG A 1 83 ? -11.984 -0.795 11.133 1.00 98.38 83 ARG A O 1
ATOM 662 N N . THR A 1 84 ? -12.187 0.659 12.838 1.00 98.25 84 THR A N 1
ATOM 663 C CA . THR A 1 84 ? -12.075 1.860 12.000 1.00 98.25 84 THR A CA 1
ATOM 664 C C . THR A 1 84 ? -10.642 2.113 11.549 1.00 98.25 84 THR A C 1
ATOM 666 O O . THR A 1 84 ? -10.444 2.391 10.368 1.00 98.25 84 THR A O 1
ATOM 669 N N . GLU A 1 85 ? -9.664 1.931 12.434 1.00 98.44 85 GLU A N 1
ATOM 670 C CA . GLU A 1 85 ? -8.234 2.051 12.142 1.00 98.44 85 GLU A CA 1
ATOM 671 C C . GLU A 1 85 ? -7.824 1.064 11.047 1.00 98.44 85 GLU A C 1
ATOM 673 O O . GLU A 1 85 ? -7.417 1.486 9.966 1.00 98.44 85 GLU A O 1
ATOM 678 N N . LEU A 1 86 ? -8.111 -0.231 11.229 1.00 98.50 86 LEU A N 1
ATOM 679 C CA . LEU A 1 86 ? -7.811 -1.260 10.226 1.00 98.50 86 LEU A CA 1
ATOM 680 C C . LEU A 1 86 ? -8.472 -0.982 8.871 1.00 98.50 86 LEU A C 1
ATOM 682 O O . LEU A 1 86 ? -7.910 -1.277 7.817 1.00 98.50 86 LEU A O 1
ATOM 686 N N . LYS A 1 87 ? -9.689 -0.426 8.861 1.00 98.31 87 LYS A N 1
ATOM 687 C CA . LYS A 1 87 ? -10.367 -0.074 7.607 1.00 98.31 87 LYS A CA 1
ATOM 688 C C . LYS A 1 87 ? -9.667 1.087 6.897 1.00 98.31 87 LYS A C 1
ATOM 690 O O . LYS A 1 87 ? -9.616 1.079 5.665 1.00 98.31 87 LYS A O 1
ATOM 695 N N . THR A 1 88 ? -9.177 2.062 7.655 1.00 98.38 88 THR A N 1
ATOM 696 C CA . THR A 1 88 ? -8.424 3.209 7.139 1.00 98.38 88 THR A CA 1
ATOM 697 C C . THR A 1 88 ? -7.078 2.754 6.589 1.00 98.38 88 THR A C 1
ATOM 699 O O . THR A 1 88 ? -6.821 2.986 5.411 1.00 98.38 88 THR A O 1
ATOM 702 N N . GLU A 1 89 ? -6.302 1.984 7.354 1.00 98.50 89 GLU A N 1
ATOM 703 C CA . GLU A 1 89 ? -5.007 1.445 6.914 1.00 98.50 89 GLU A CA 1
ATOM 704 C C . GLU A 1 89 ? -5.137 0.601 5.637 1.00 98.50 89 GLU A C 1
ATOM 706 O O . GLU A 1 89 ? -4.380 0.766 4.683 1.00 98.50 89 GLU A O 1
ATOM 711 N N . ILE A 1 90 ? -6.152 -0.271 5.554 1.00 98.38 90 ILE A N 1
ATO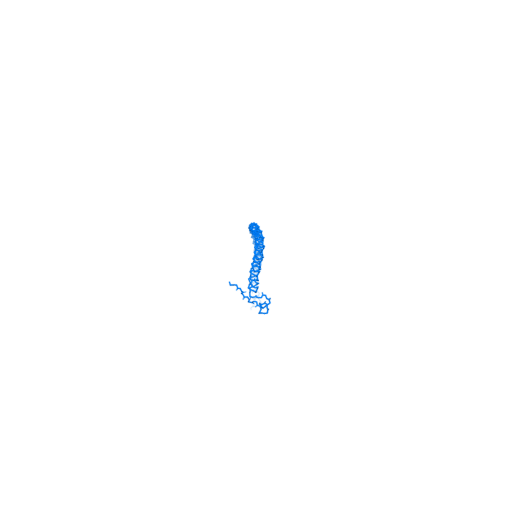M 712 C CA . ILE A 1 90 ? -6.411 -1.063 4.339 1.00 98.38 90 ILE A CA 1
ATOM 713 C C . ILE A 1 90 ? -6.738 -0.161 3.139 1.00 98.38 90 ILE A C 1
ATOM 715 O O . ILE A 1 90 ? -6.363 -0.478 2.005 1.00 98.38 90 ILE A O 1
ATOM 719 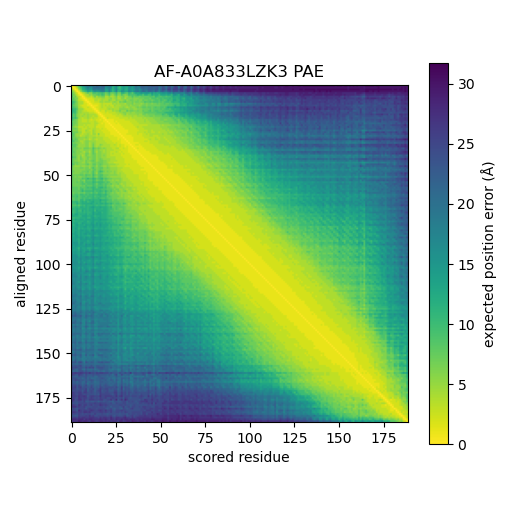N N . ALA A 1 91 ? -7.472 0.935 3.349 1.00 98.19 91 ALA A N 1
ATOM 720 C CA . ALA A 1 91 ? -7.793 1.874 2.281 1.00 98.19 91 ALA A CA 1
ATOM 721 C C . ALA A 1 91 ? -6.544 2.635 1.813 1.00 98.19 91 ALA A C 1
ATOM 723 O O . ALA A 1 91 ? -6.333 2.742 0.604 1.00 98.19 91 ALA A O 1
ATOM 724 N N . GLU A 1 92 ? -5.710 3.089 2.747 1.00 98.44 92 GLU A N 1
ATOM 725 C CA . GLU A 1 92 ? -4.447 3.781 2.480 1.00 98.44 92 GLU A CA 1
ATOM 726 C C . GLU A 1 92 ? -3.473 2.881 1.712 1.00 98.44 92 GLU A C 1
ATOM 728 O O . GLU A 1 92 ? -3.071 3.234 0.600 1.00 98.44 92 GLU A O 1
ATOM 733 N N . LEU A 1 93 ? -3.222 1.659 2.193 1.00 98.56 93 LEU A N 1
ATOM 734 C CA . LEU A 1 93 ? -2.373 0.678 1.504 1.00 98.56 93 LEU A CA 1
ATOM 735 C C . LEU A 1 93 ? -2.876 0.363 0.090 1.00 98.56 93 LEU A C 1
ATOM 737 O O . LEU A 1 93 ? -2.100 0.196 -0.851 1.00 98.56 93 LEU A O 1
ATOM 741 N N . ARG A 1 94 ? -4.200 0.297 -0.103 1.00 98.25 94 ARG A N 1
ATOM 742 C CA . ARG A 1 94 ? -4.784 0.087 -1.434 1.00 98.25 94 ARG A CA 1
ATOM 743 C C . ARG A 1 94 ? -4.541 1.278 -2.360 1.00 98.25 94 ARG A C 1
ATOM 745 O O . ARG A 1 94 ? -4.397 1.074 -3.569 1.00 98.25 94 ARG A O 1
ATOM 752 N N . THR A 1 95 ? -4.561 2.502 -1.834 1.00 98.12 95 THR A N 1
ATOM 753 C CA . THR A 1 95 ? -4.253 3.700 -2.623 1.00 98.12 95 THR A CA 1
ATOM 754 C C . THR A 1 95 ? -2.775 3.782 -2.974 1.00 98.12 95 THR A C 1
ATOM 756 O O . THR A 1 95 ? -2.475 3.996 -4.144 1.00 98.12 95 THR A O 1
ATOM 759 N N . GLU A 1 96 ? -1.886 3.512 -2.019 1.00 98.31 96 GLU A N 1
ATOM 760 C CA . GLU A 1 96 ? -0.433 3.476 -2.214 1.00 98.31 96 GLU A CA 1
ATOM 761 C C . GLU A 1 96 ? -0.055 2.460 -3.297 1.00 98.31 96 GLU A C 1
ATOM 763 O O . GLU A 1 96 ? 0.464 2.836 -4.343 1.00 98.31 96 GLU A O 1
ATOM 768 N N . LEU A 1 97 ? -0.506 1.206 -3.166 1.00 98.31 97 LEU A N 1
ATOM 769 C CA . LEU A 1 97 ? -0.233 0.164 -4.160 1.00 98.31 97 LEU A CA 1
ATOM 770 C C . LEU A 1 97 ? -0.742 0.523 -5.568 1.00 98.31 97 LEU A C 1
ATOM 772 O O . LEU A 1 97 ? -0.172 0.110 -6.581 1.00 98.31 97 LEU A O 1
ATOM 776 N N . LYS A 1 98 ? -1.853 1.264 -5.663 1.00 98.25 98 LYS A N 1
ATOM 777 C CA . LYS A 1 98 ? -2.385 1.717 -6.953 1.00 98.25 98 LYS A CA 1
ATOM 778 C C . LYS A 1 98 ? -1.504 2.806 -7.568 1.00 98.25 98 LYS A C 1
ATOM 780 O O . LYS A 1 98 ? -1.346 2.798 -8.790 1.00 98.25 98 LYS A O 1
ATOM 785 N N . THR A 1 99 ? -0.985 3.715 -6.748 1.00 98.25 99 THR A N 1
ATOM 786 C CA . THR A 1 99 ? -0.059 4.776 -7.158 1.00 98.25 99 THR A CA 1
ATOM 787 C C . THR A 1 99 ? 1.259 4.175 -7.625 1.00 98.25 99 THR A C 1
ATOM 789 O O . THR A 1 99 ? 1.598 4.362 -8.791 1.00 98.25 99 THR A O 1
ATOM 792 N N . ASP A 1 100 ? 1.896 3.329 -6.816 1.00 98.50 100 ASP A N 1
ATOM 793 C CA . ASP A 1 100 ? 3.166 2.670 -7.153 1.00 98.50 100 ASP A CA 1
ATOM 794 C C . ASP A 1 100 ? 3.066 1.894 -8.470 1.00 98.50 100 ASP A C 1
ATOM 796 O O . ASP A 1 100 ? 3.916 1.968 -9.354 1.00 98.50 100 ASP A O 1
ATOM 800 N N . MET A 1 101 ? 1.962 1.168 -8.661 1.00 98.38 101 MET A N 1
ATOM 801 C CA . MET A 1 101 ? 1.727 0.414 -9.888 1.00 98.38 101 MET A CA 1
ATOM 802 C C . MET A 1 101 ? 1.487 1.325 -11.110 1.00 98.38 101 MET A C 1
ATOM 804 O O . MET A 1 101 ? 1.705 0.906 -12.251 1.00 98.38 101 MET A O 1
ATOM 808 N N . ALA A 1 102 ? 0.977 2.543 -10.922 1.00 98.19 102 ALA A N 1
ATOM 809 C CA . ALA A 1 102 ? 0.852 3.524 -11.998 1.00 98.19 102 ALA A CA 1
ATOM 810 C C . ALA A 1 102 ? 2.211 4.156 -12.335 1.00 98.19 102 ALA A C 1
ATOM 812 O O . ALA A 1 102 ? 2.524 4.288 -13.519 1.00 98.19 102 ALA A O 1
ATOM 813 N N . GLU A 1 103 ? 3.013 4.469 -11.319 1.00 98.44 103 GLU A N 1
ATOM 814 C CA . GLU A 1 103 ? 4.369 5.008 -11.452 1.00 98.44 103 GLU A CA 1
ATOM 815 C C . GLU A 1 103 ? 5.287 4.014 -12.166 1.00 98.44 103 GLU A C 1
ATOM 817 O O . GLU A 1 103 ? 5.802 4.335 -13.234 1.00 98.44 103 GLU A O 1
ATOM 822 N N . LEU A 1 104 ? 5.345 2.758 -11.711 1.00 98.56 104 LEU A N 1
ATOM 823 C CA . LEU A 1 104 ? 6.120 1.694 -12.364 1.00 98.56 104 LEU A CA 1
ATOM 824 C C . LEU A 1 104 ? 5.735 1.493 -13.837 1.00 98.56 104 LEU A C 1
ATOM 826 O O . LEU A 1 104 ? 6.581 1.227 -14.690 1.00 98.56 104 LEU A O 1
ATOM 830 N N . ARG A 1 105 ? 4.444 1.620 -14.178 1.00 98.25 105 ARG A N 1
ATOM 831 C CA . ARG A 1 105 ? 4.002 1.547 -15.582 1.00 98.25 105 ARG A CA 1
ATOM 832 C C . ARG A 1 105 ? 4.457 2.751 -16.399 1.00 98.25 105 ARG A C 1
ATOM 834 O O . ARG A 1 105 ? 4.714 2.590 -17.593 1.00 98.25 105 ARG A O 1
ATOM 841 N N . ALA A 1 106 ? 4.485 3.938 -15.800 1.00 98.19 106 ALA A N 1
ATOM 842 C CA . ALA A 1 106 ? 4.956 5.147 -16.459 1.00 98.19 106 ALA A CA 1
ATOM 843 C C . ALA A 1 106 ? 6.469 5.081 -16.694 1.00 98.19 106 ALA A C 1
ATOM 845 O O . ALA A 1 106 ? 6.898 5.303 -17.823 1.00 98.19 106 ALA A O 1
ATOM 846 N N . GLU A 1 107 ? 7.241 4.685 -15.680 1.00 98.38 107 GLU A N 1
ATOM 847 C CA . GLU A 1 107 ? 8.689 4.464 -15.766 1.00 98.38 107 GLU A CA 1
ATOM 848 C C . GLU A 1 107 ? 9.026 3.460 -16.866 1.00 98.38 107 GLU A C 1
ATOM 850 O O . GLU A 1 107 ? 9.713 3.802 -17.824 1.00 98.38 107 GLU A O 1
ATOM 855 N N . LEU A 1 108 ? 8.415 2.270 -16.837 1.00 98.31 108 LEU A N 1
ATOM 856 C CA . LEU A 1 108 ? 8.666 1.241 -17.847 1.00 98.31 108 LEU A CA 1
ATOM 857 C C . LEU A 1 108 ? 8.338 1.718 -19.273 1.00 98.31 108 LEU A C 1
ATOM 859 O O . LEU A 1 108 ? 8.986 1.322 -20.244 1.00 98.31 108 LEU A O 1
ATOM 863 N N . LYS A 1 109 ? 7.306 2.556 -19.429 1.00 98.38 109 LYS A N 1
ATOM 864 C CA . LYS A 1 109 ? 6.940 3.123 -20.730 1.00 98.38 109 LYS A CA 1
ATOM 865 C C . LYS A 1 109 ? 7.986 4.125 -21.220 1.00 98.38 109 LYS A C 1
ATOM 867 O O . LYS A 1 109 ? 8.261 4.132 -22.421 1.00 98.38 109 LYS A O 1
ATOM 872 N N . THR A 1 110 ? 8.523 4.945 -20.322 1.00 98.38 110 THR A N 1
ATOM 873 C CA . THR A 1 110 ? 9.608 5.889 -20.610 1.00 98.38 110 THR A CA 1
ATOM 874 C C . THR A 1 110 ? 10.874 5.134 -20.995 1.00 98.38 110 THR A C 1
ATOM 876 O O . THR A 1 110 ? 11.350 5.323 -22.109 1.00 98.38 110 THR A O 1
ATOM 879 N N . ASP A 1 111 ? 11.306 4.161 -20.191 1.00 98.50 111 ASP A N 1
ATOM 880 C CA . ASP A 1 111 ? 12.491 3.341 -20.476 1.00 98.50 111 ASP A CA 1
ATOM 881 C C . ASP A 1 111 ? 12.386 2.639 -21.838 1.00 98.50 111 ASP A C 1
ATOM 883 O O . ASP A 1 111 ? 13.319 2.620 -22.639 1.00 98.50 111 ASP A O 1
ATOM 887 N N . MET A 1 112 ? 11.210 2.092 -22.163 1.00 98.38 112 MET A N 1
ATOM 888 C CA . MET A 1 112 ? 10.965 1.490 -23.475 1.00 98.38 112 MET A CA 1
ATOM 889 C C . MET A 1 112 ? 10.961 2.499 -24.634 1.00 98.38 112 MET A C 1
ATOM 891 O O . MET A 1 112 ? 11.148 2.096 -25.787 1.00 98.38 112 MET A O 1
ATOM 895 N N . ALA A 1 113 ? 10.631 3.767 -24.392 1.00 98.12 113 ALA A N 1
ATOM 896 C CA . ALA A 1 113 ? 10.696 4.814 -25.407 1.00 98.12 113 ALA A CA 1
ATOM 897 C C . ALA A 1 113 ? 12.147 5.255 -25.626 1.00 98.12 113 ALA A C 1
ATOM 899 O O . ALA A 1 113 ? 12.575 5.350 -26.778 1.00 98.12 113 ALA A O 1
ATOM 900 N N . ASP A 1 114 ? 12.898 5.412 -24.540 1.00 98.38 114 ASP A N 1
ATOM 901 C CA . ASP A 1 114 ? 14.303 5.808 -24.551 1.00 98.38 114 ASP A CA 1
ATOM 902 C C . ASP A 1 114 ? 15.164 4.740 -25.230 1.00 98.38 114 ASP A C 1
ATOM 904 O O . ASP A 1 114 ? 15.832 5.038 -26.218 1.00 98.38 114 ASP A O 1
ATOM 908 N N . LEU A 1 115 ? 15.014 3.462 -24.859 1.00 98.56 115 LEU A N 1
ATOM 909 C CA . LEU A 1 115 ? 15.708 2.350 -25.528 1.00 98.56 115 LEU A CA 1
ATOM 910 C C . LEU A 1 115 ? 15.398 2.267 -27.031 1.00 98.56 115 LEU A C 1
ATOM 912 O O . LEU A 1 115 ? 16.256 1.913 -27.841 1.00 98.56 115 LEU A O 1
ATOM 916 N N . ARG A 1 116 ? 14.164 2.591 -27.445 1.00 98.38 116 ARG A N 1
ATOM 917 C CA . ARG A 1 116 ? 13.817 2.649 -28.877 1.00 98.38 116 ARG A CA 1
ATOM 918 C C . ARG A 1 116 ? 14.490 3.825 -29.579 1.00 98.38 116 ARG A C 1
ATOM 920 O O . ARG A 1 116 ? 14.842 3.691 -30.752 1.00 98.38 116 ARG A O 1
ATOM 927 N N . ALA A 1 117 ? 14.613 4.967 -28.908 1.00 98.19 117 ALA A N 1
ATOM 928 C CA . ALA A 1 117 ? 15.285 6.140 -29.448 1.00 98.19 117 ALA A CA 1
ATOM 929 C C . ALA A 1 117 ? 16.790 5.885 -29.598 1.00 98.19 117 ALA A C 1
ATOM 931 O O . ALA A 1 117 ? 17.326 6.135 -30.678 1.00 98.19 117 ALA A O 1
ATOM 932 N N . GLU A 1 118 ? 17.425 5.307 -28.577 1.00 98.44 118 GLU A N 1
ATOM 933 C CA . GLU A 1 118 ? 18.832 4.891 -28.595 1.00 98.44 118 GLU A CA 1
ATOM 934 C C . GLU A 1 118 ? 19.103 3.899 -29.728 1.00 98.44 118 GLU A C 1
ATOM 936 O O . GLU A 1 118 ? 19.920 4.173 -30.602 1.00 98.44 118 GLU A O 1
ATOM 941 N N . LEU A 1 119 ? 18.326 2.813 -29.821 1.00 98.31 119 LEU A N 1
ATOM 942 C CA . LEU A 1 119 ? 18.504 1.820 -30.885 1.00 98.31 119 LEU A CA 1
ATOM 943 C C . LEU A 1 119 ? 18.352 2.429 -32.288 1.00 98.31 119 LEU A C 1
ATOM 945 O O . LEU A 1 119 ? 19.038 2.036 -33.234 1.00 98.31 119 LEU A O 1
ATOM 949 N N . LYS A 1 120 ? 17.440 3.393 -32.447 1.00 98.31 120 LYS A N 1
ATOM 950 C CA . LYS A 1 120 ? 17.265 4.101 -33.717 1.00 98.31 120 LYS A CA 1
ATOM 951 C C . LYS A 1 120 ? 1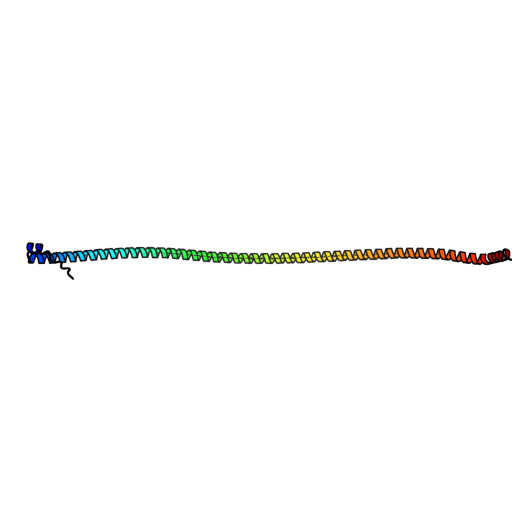8.469 4.990 -34.026 1.00 98.31 120 LYS A C 1
ATOM 953 O O . LYS A 1 120 ? 18.886 5.022 -35.183 1.00 98.31 120 LYS A O 1
ATOM 958 N N . ALA A 1 121 ? 19.005 5.692 -33.030 1.00 98.25 121 ALA A N 1
ATOM 959 C CA . ALA A 1 121 ? 20.203 6.509 -33.178 1.00 98.25 121 ALA A CA 1
ATOM 960 C C . ALA A 1 121 ? 21.405 5.643 -33.586 1.00 98.25 121 ALA A C 1
ATOM 962 O O . ALA A 1 121 ? 22.026 5.921 -34.614 1.00 98.25 121 ALA A O 1
ATOM 963 N N . ASP A 1 122 ? 21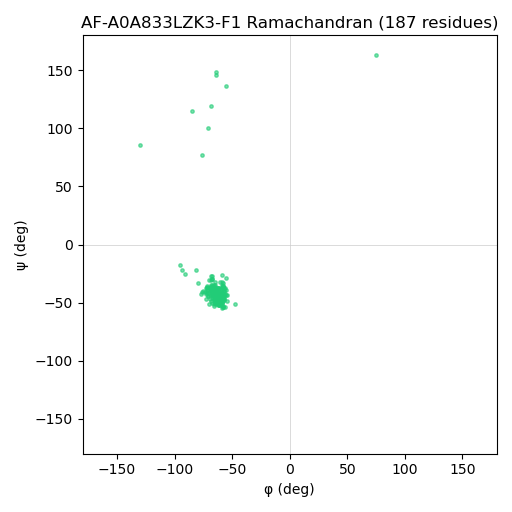.638 4.531 -32.891 1.00 98.44 122 ASP A N 1
ATOM 964 C CA . ASP A 1 122 ? 22.710 3.581 -33.205 1.00 98.44 122 ASP A CA 1
ATOM 965 C C . ASP A 1 122 ? 22.581 3.026 -34.629 1.00 98.44 122 ASP A C 1
ATOM 967 O O . ASP A 1 122 ? 23.552 2.959 -35.384 1.00 98.44 122 ASP A O 1
ATOM 971 N N . MET A 1 123 ? 21.361 2.680 -35.054 1.00 98.19 123 MET A N 1
ATOM 972 C CA . MET A 1 123 ? 21.127 2.194 -36.413 1.00 98.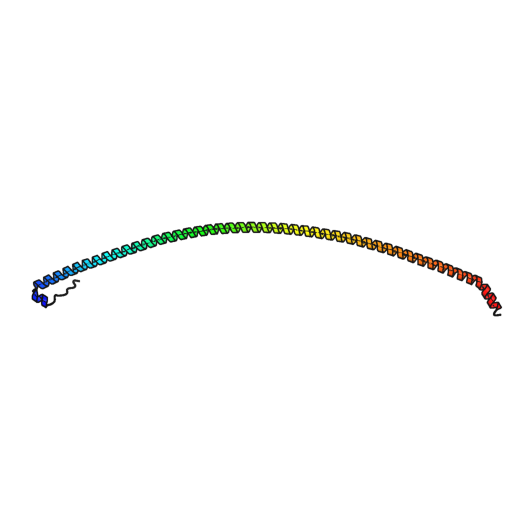19 123 MET A CA 1
ATOM 973 C C . MET A 1 123 ? 21.407 3.270 -37.472 1.00 98.19 123 MET A C 1
ATOM 975 O O . MET A 1 123 ? 21.917 2.950 -38.548 1.00 98.19 123 MET A O 1
ATOM 979 N N . THR A 1 124 ? 21.093 4.540 -37.191 1.00 98.25 124 THR A N 1
ATOM 980 C CA . THR A 1 124 ? 21.442 5.643 -38.099 1.00 98.25 124 THR A CA 1
ATOM 981 C C . THR A 1 124 ? 22.943 5.894 -38.161 1.00 98.25 124 THR A C 1
ATOM 983 O O . THR A 1 124 ? 23.464 6.110 -39.256 1.00 98.25 124 THR A O 1
ATOM 986 N N . ASP A 1 125 ? 23.645 5.805 -37.032 1.00 98.38 125 ASP A N 1
ATOM 987 C CA . ASP A 1 125 ? 25.095 5.983 -36.977 1.00 98.38 125 ASP A CA 1
ATOM 988 C C . ASP A 1 125 ? 25.819 4.878 -37.759 1.00 98.38 125 ASP A C 1
ATOM 990 O O . ASP A 1 125 ? 26.618 5.162 -38.654 1.00 98.38 125 ASP A O 1
ATOM 994 N N . LEU A 1 126 ? 25.417 3.617 -37.562 1.00 98.44 126 LEU A N 1
ATOM 995 C CA . LEU A 1 126 ? 25.926 2.480 -38.336 1.00 98.44 126 LEU A CA 1
ATOM 996 C C . LEU A 1 126 ? 25.715 2.654 -39.848 1.00 98.44 126 LEU A C 1
ATOM 998 O O . LEU A 1 126 ? 26.604 2.338 -40.640 1.00 98.44 126 LEU A O 1
ATOM 1002 N N . GLN A 1 127 ? 24.563 3.179 -40.277 1.00 98.25 127 GLN A N 1
ATOM 1003 C CA . GLN A 1 127 ? 24.311 3.459 -41.696 1.00 98.25 127 GLN A CA 1
ATOM 1004 C C . GLN A 1 127 ? 25.219 4.565 -42.247 1.00 98.25 127 GLN A C 1
ATOM 1006 O O . GLN A 1 127 ? 25.659 4.483 -43.399 1.00 98.25 127 GLN A O 1
ATOM 1011 N N . ILE A 1 128 ? 25.493 5.604 -41.455 1.00 98.19 128 ILE A N 1
ATOM 1012 C CA . ILE A 1 128 ? 26.423 6.676 -41.828 1.00 98.19 128 ILE A CA 1
ATOM 1013 C C . ILE A 1 128 ? 27.836 6.106 -41.958 1.00 98.19 128 ILE A C 1
ATOM 1015 O O . ILE A 1 128 ? 28.486 6.329 -42.984 1.00 98.19 128 ILE A O 1
ATOM 1019 N N . GLN A 1 129 ? 28.281 5.320 -40.977 1.00 98.25 129 GLN A N 1
ATOM 1020 C CA . GLN A 1 129 ? 29.593 4.683 -40.986 1.00 98.25 129 GLN A CA 1
ATOM 1021 C C . GLN A 1 129 ? 29.761 3.757 -42.199 1.00 98.25 129 GLN A C 1
ATOM 1023 O O . GLN A 1 129 ? 30.747 3.874 -42.924 1.00 98.25 129 GLN A O 1
ATOM 1028 N N . GLN A 1 130 ? 28.769 2.914 -42.503 1.00 98.12 130 GLN A N 1
ATOM 1029 C CA . GLN A 1 130 ? 28.805 2.033 -43.676 1.00 98.12 130 GLN A CA 1
ATOM 1030 C C . GLN A 1 130 ? 28.917 2.804 -44.997 1.00 98.12 130 GLN A C 1
ATOM 1032 O O . GLN A 1 130 ? 29.681 2.409 -45.884 1.00 98.12 130 GLN A O 1
ATOM 1037 N N . LYS A 1 131 ? 28.185 3.916 -45.149 1.00 97.75 131 LYS A N 1
ATOM 1038 C CA . LYS A 1 131 ? 28.294 4.772 -46.342 1.00 97.75 131 LYS A CA 1
ATOM 1039 C C . LYS A 1 131 ? 29.672 5.417 -46.444 1.00 97.75 131 LYS A C 1
ATOM 1041 O O . LYS A 1 131 ? 30.249 5.440 -47.530 1.00 97.75 131 LYS A O 1
ATOM 1046 N N . ALA A 1 132 ? 30.206 5.910 -45.328 1.00 97.81 132 ALA A N 1
ATOM 1047 C CA . ALA A 1 132 ? 31.538 6.500 -45.282 1.00 97.81 132 ALA A CA 1
ATOM 1048 C C . ALA A 1 132 ? 32.620 5.476 -45.660 1.00 97.81 132 ALA A C 1
ATOM 1050 O O . ALA A 1 132 ? 33.484 5.769 -46.487 1.00 97.81 132 ALA A O 1
ATOM 1051 N N . ASP A 1 133 ? 32.545 4.261 -45.117 1.00 97.94 133 ASP A N 1
ATOM 1052 C CA . ASP A 1 133 ? 33.500 3.193 -45.413 1.00 97.94 133 ASP A CA 1
ATOM 1053 C C . ASP A 1 133 ? 33.391 2.706 -46.863 1.00 97.94 133 ASP A C 1
ATOM 1055 O O . ASP A 1 133 ? 34.414 2.484 -47.513 1.00 97.94 133 ASP A O 1
ATOM 1059 N N . THR A 1 134 ? 32.177 2.642 -47.421 1.00 98.06 134 THR A N 1
ATOM 1060 C CA . THR A 1 134 ? 31.967 2.348 -48.849 1.00 98.06 134 THR A CA 1
ATOM 1061 C C . THR A 1 134 ? 32.617 3.415 -49.734 1.00 98.06 134 THR A C 1
ATOM 1063 O O . THR A 1 134 ? 33.388 3.077 -50.629 1.00 98.06 134 THR A O 1
ATOM 1066 N N . GLY A 1 135 ? 32.408 4.705 -49.443 1.00 97.75 135 GLY A N 1
ATOM 1067 C CA . GLY A 1 135 ? 33.031 5.799 -50.201 1.00 97.75 135 GLY A CA 1
ATOM 1068 C C . GLY A 1 135 ? 34.562 5.833 -50.080 1.00 97.75 135 GLY A C 1
ATOM 1069 O O . GLY A 1 135 ? 35.268 6.128 -51.050 1.00 97.75 135 GLY A O 1
ATOM 1070 N N . ARG A 1 136 ? 35.108 5.468 -48.912 1.00 98.06 136 ARG A N 1
ATOM 1071 C CA . ARG A 1 136 ? 36.558 5.278 -48.726 1.00 98.06 136 ARG A CA 1
ATOM 1072 C C . ARG A 1 136 ? 37.089 4.129 -49.581 1.00 98.06 136 ARG A C 1
ATOM 1074 O O . ARG A 1 136 ? 38.138 4.279 -50.204 1.00 98.06 136 ARG A O 1
ATOM 1081 N N . LEU A 1 137 ? 36.388 2.995 -49.629 1.00 98.19 137 LEU A N 1
ATOM 1082 C CA . LEU A 1 137 ? 36.766 1.854 -50.470 1.00 98.19 137 LEU A CA 1
ATOM 1083 C C . LEU A 1 137 ? 36.727 2.206 -51.960 1.00 98.19 137 LEU A C 1
ATOM 1085 O O . LEU A 1 137 ? 37.680 1.898 -52.673 1.00 98.19 137 LEU A O 1
ATOM 1089 N N . GLU A 1 138 ? 35.679 2.889 -52.425 1.00 98.06 138 GLU A N 1
ATOM 1090 C CA . GLU A 1 138 ? 35.575 3.360 -53.812 1.00 98.06 138 GLU A CA 1
ATOM 1091 C C . GLU A 1 138 ? 36.743 4.276 -54.188 1.00 98.06 138 GLU A C 1
ATOM 1093 O O . GLU A 1 138 ? 37.366 4.090 -55.236 1.00 98.06 138 GLU A O 1
ATOM 1098 N N . SER A 1 139 ? 37.093 5.208 -53.298 1.00 97.94 139 SER A N 1
ATOM 1099 C CA . SER A 1 139 ? 38.221 6.126 -53.491 1.00 97.94 139 SER A CA 1
ATOM 1100 C C . SER A 1 139 ? 39.552 5.371 -53.590 1.00 97.94 139 SER A C 1
ATOM 1102 O O . SER A 1 139 ? 40.314 5.597 -54.527 1.00 97.94 139 SER A O 1
ATOM 1104 N N . ARG A 1 140 ? 39.795 4.401 -52.696 1.00 98.31 140 ARG A N 1
ATOM 1105 C CA . ARG A 1 140 ? 40.993 3.540 -52.734 1.00 98.31 140 ARG A CA 1
ATOM 1106 C C . ARG A 1 140 ? 41.075 2.698 -54.009 1.00 98.31 140 ARG A C 1
ATOM 1108 O O . ARG A 1 140 ? 42.163 2.492 -54.535 1.00 98.31 140 ARG A O 1
ATOM 1115 N N . ILE A 1 141 ? 39.945 2.201 -54.517 1.00 98.06 141 ILE A N 1
ATOM 1116 C CA . ILE A 1 141 ? 39.901 1.460 -55.788 1.00 98.06 141 ILE A CA 1
ATOM 1117 C C . ILE A 1 141 ? 40.212 2.388 -56.967 1.00 98.06 141 ILE A C 1
ATOM 1119 O O . ILE A 1 141 ? 40.913 1.979 -57.892 1.00 98.06 141 ILE A O 1
ATOM 1123 N N . ALA A 1 142 ? 39.690 3.617 -56.962 1.00 97.81 142 ALA A N 1
ATOM 1124 C CA . ALA A 1 142 ? 39.965 4.599 -58.007 1.00 97.81 142 ALA A CA 1
ATOM 1125 C C . ALA A 1 142 ? 41.449 4.994 -58.038 1.00 97.81 142 ALA A C 1
ATOM 1127 O O . ALA A 1 142 ? 42.042 5.015 -59.116 1.00 97.81 142 ALA A O 1
ATOM 1128 N N . GLU A 1 143 ? 42.041 5.230 -56.868 1.00 98.00 143 GLU A N 1
ATOM 1129 C CA . GLU A 1 143 ? 43.470 5.506 -56.697 1.00 98.00 143 GLU A CA 1
A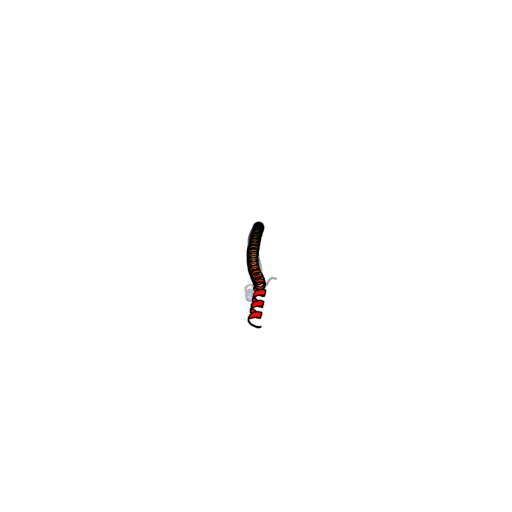TOM 1130 C C . GLU A 1 143 ? 44.324 4.332 -57.196 1.00 98.00 143 GLU A C 1
ATOM 1132 O O . GLU A 1 143 ? 45.120 4.505 -58.114 1.00 98.00 143 GLU A O 1
ATOM 1137 N N . LEU A 1 144 ? 44.047 3.105 -56.736 1.00 98.19 144 LEU A N 1
ATOM 1138 C CA . LEU A 1 144 ? 44.755 1.905 -57.195 1.00 98.19 144 LEU A CA 1
ATOM 1139 C C . LEU A 1 144 ? 44.658 1.710 -58.718 1.00 98.19 144 LEU A C 1
ATOM 1141 O O . LEU A 1 144 ? 45.628 1.324 -59.365 1.00 98.19 144 LEU A O 1
ATOM 1145 N N . ARG A 1 145 ? 43.492 1.975 -59.323 1.00 98.00 145 ARG A N 1
ATOM 1146 C CA . ARG A 1 145 ? 43.326 1.909 -60.786 1.00 98.00 145 ARG A CA 1
ATOM 1147 C C . ARG A 1 145 ? 44.144 2.976 -61.511 1.00 98.00 145 ARG A C 1
ATOM 1149 O O . ARG A 1 145 ? 44.628 2.700 -62.610 1.00 98.00 145 ARG A O 1
ATOM 1156 N N . ALA A 1 146 ? 44.249 4.179 -60.949 1.00 97.62 146 ALA A N 1
ATOM 1157 C CA . ALA A 1 146 ? 45.058 5.252 -61.513 1.00 97.62 146 ALA A CA 1
ATOM 1158 C C . ALA A 1 146 ? 46.546 4.881 -61.478 1.00 97.62 146 ALA A C 1
ATOM 1160 O O . ALA A 1 146 ? 47.195 4.954 -62.524 1.00 97.62 146 ALA A O 1
ATOM 1161 N N . ASP A 1 147 ? 47.028 4.381 -60.339 1.00 98.00 147 ASP A N 1
ATOM 1162 C CA . ASP A 1 147 ? 48.400 3.893 -60.166 1.00 98.00 147 ASP A CA 1
ATOM 1163 C C . ASP A 1 147 ? 48.710 2.761 -61.149 1.00 98.00 147 ASP A C 1
ATOM 1165 O O . ASP A 1 147 ? 49.648 2.857 -61.935 1.00 98.00 147 ASP A O 1
ATOM 1169 N N . MET A 1 148 ? 47.849 1.740 -61.234 1.00 98.19 148 MET A N 1
ATOM 1170 C CA . MET A 1 148 ? 48.027 0.640 -62.191 1.00 98.19 148 MET A CA 1
ATOM 1171 C C . MET A 1 148 ? 48.072 1.121 -63.647 1.00 98.19 148 MET A C 1
ATOM 1173 O O . MET A 1 148 ? 48.814 0.579 -64.465 1.00 98.19 148 MET A O 1
ATOM 1177 N N . LYS A 1 149 ? 47.261 2.122 -64.011 1.00 97.56 149 LYS A N 1
ATOM 1178 C CA . LYS A 1 149 ? 47.268 2.683 -65.368 1.00 97.56 149 LYS A CA 1
ATOM 1179 C C . LYS A 1 149 ? 48.564 3.445 -65.648 1.00 97.56 149 LYS A C 1
ATOM 1181 O O . LYS A 1 149 ? 49.061 3.364 -66.772 1.00 97.56 149 LYS A O 1
ATOM 1186 N N . ALA A 1 150 ? 49.084 4.171 -64.658 1.00 97.75 150 ALA A N 1
ATOM 1187 C CA . ALA A 1 150 ? 50.373 4.845 -64.747 1.00 97.75 150 ALA A CA 1
ATOM 1188 C C . ALA A 1 150 ? 51.508 3.823 -64.919 1.00 97.75 150 ALA A C 1
ATOM 1190 O O . ALA A 1 150 ? 52.246 3.908 -65.900 1.00 97.75 150 ALA A O 1
ATOM 1191 N N . ASP A 1 151 ? 51.548 2.787 -64.078 1.00 97.81 151 ASP A N 1
ATOM 1192 C CA . ASP A 1 151 ? 52.532 1.703 -64.161 1.00 97.81 151 ASP A CA 1
ATOM 1193 C C . ASP A 1 151 ? 52.506 1.009 -65.532 1.00 97.81 151 ASP A C 1
ATOM 1195 O O . ASP A 1 151 ? 53.546 0.808 -66.162 1.00 97.81 151 ASP A O 1
ATOM 1199 N N . ILE A 1 152 ? 51.317 0.678 -66.055 1.00 97.81 152 ILE A N 1
ATOM 1200 C CA . ILE A 1 152 ? 51.171 0.077 -67.392 1.00 97.81 152 ILE A CA 1
ATOM 1201 C C . ILE A 1 152 ? 51.714 1.011 -68.483 1.00 97.81 152 ILE A C 1
ATOM 1203 O O . ILE A 1 152 ? 52.367 0.543 -69.421 1.00 97.81 152 ILE A O 1
ATOM 1207 N N . ALA A 1 153 ? 51.453 2.319 -68.389 1.00 97.38 153 ALA A N 1
ATOM 1208 C CA . ALA A 1 153 ? 51.955 3.295 -69.353 1.00 97.38 153 ALA A CA 1
ATOM 1209 C C . ALA A 1 153 ? 53.489 3.390 -69.318 1.00 97.38 153 ALA A C 1
ATOM 1211 O O . ALA A 1 153 ? 54.125 3.426 -70.377 1.00 97.38 153 ALA A O 1
ATOM 1212 N N . ASP A 1 154 ? 54.084 3.359 -68.127 1.00 97.75 154 ASP A N 1
ATOM 1213 C CA . ASP A 1 154 ? 55.535 3.367 -67.946 1.00 97.75 154 ASP A CA 1
ATOM 1214 C C . ASP A 1 154 ? 56.189 2.088 -68.482 1.00 97.75 154 ASP A C 1
ATOM 1216 O O . ASP A 1 154 ? 57.173 2.161 -69.231 1.00 97.75 154 ASP A O 1
ATOM 1220 N N . VAL A 1 155 ? 55.603 0.915 -68.210 1.00 97.50 155 VAL A N 1
ATOM 1221 C CA . VAL A 1 155 ? 56.045 -0.355 -68.810 1.00 97.50 155 VAL A CA 1
ATOM 1222 C C . VAL A 1 155 ? 55.959 -0.288 -70.337 1.00 97.50 155 VAL A C 1
ATOM 1224 O O . VAL A 1 155 ? 56.923 -0.635 -71.024 1.00 97.50 155 VAL A O 1
ATOM 1227 N N . HIS A 1 156 ? 54.847 0.206 -70.890 1.00 96.56 156 HIS A N 1
ATOM 1228 C CA . HIS A 1 156 ? 54.670 0.334 -72.338 1.00 96.56 156 HIS A CA 1
ATOM 1229 C C . HIS A 1 156 ? 55.727 1.255 -72.965 1.00 96.56 156 HIS A C 1
ATOM 1231 O O . HIS A 1 156 ? 56.334 0.916 -73.987 1.00 96.56 156 HIS A O 1
ATOM 1237 N N . LYS A 1 157 ? 56.007 2.400 -72.330 1.00 96.69 157 LYS A N 1
ATOM 1238 C CA . LYS A 1 157 ? 57.058 3.328 -72.757 1.00 96.69 157 LYS A CA 1
ATOM 1239 C C . LYS A 1 157 ? 58.423 2.643 -72.763 1.00 96.69 157 LYS A C 1
ATOM 1241 O O . LYS A 1 157 ? 59.127 2.733 -73.770 1.00 96.69 157 LYS A O 1
ATOM 1246 N N . SER A 1 158 ? 58.770 1.919 -71.700 1.00 97.12 158 SER A N 1
ATOM 1247 C CA . SER A 1 158 ? 60.030 1.171 -71.603 1.00 97.12 158 SER A CA 1
ATOM 1248 C C . SER A 1 158 ? 60.177 0.142 -72.732 1.00 97.12 158 SER A C 1
ATOM 1250 O O . SER A 1 158 ? 61.179 0.160 -73.450 1.00 97.12 158 SER A O 1
ATOM 1252 N N . ILE A 1 159 ? 59.145 -0.674 -72.985 1.00 96.25 159 ILE A N 1
ATOM 1253 C CA . ILE A 1 159 ? 59.131 -1.663 -74.078 1.00 96.25 159 ILE A CA 1
ATOM 1254 C C . ILE A 1 159 ? 59.308 -0.987 -75.442 1.00 96.25 159 ILE A C 1
ATOM 1256 O O . ILE A 1 159 ? 60.076 -1.468 -76.277 1.00 96.25 159 ILE A O 1
ATOM 1260 N N . SER A 1 160 ? 58.634 0.141 -75.687 1.00 95.81 160 SER A N 1
ATOM 1261 C CA . SER A 1 160 ? 58.748 0.859 -76.964 1.00 95.81 160 SER A CA 1
ATOM 1262 C C . SER A 1 160 ? 60.172 1.371 -77.213 1.00 95.81 160 SER A C 1
ATOM 1264 O O . SER A 1 160 ? 60.706 1.229 -78.316 1.00 95.81 160 SER A O 1
ATOM 1266 N N . VAL A 1 161 ? 60.824 1.906 -76.175 1.00 96.62 161 VAL A N 1
ATOM 1267 C CA . VAL A 1 161 ? 62.213 2.372 -76.235 1.00 96.62 161 VAL A CA 1
ATOM 1268 C C . VAL A 1 161 ? 63.152 1.195 -76.481 1.00 96.62 161 VAL A C 1
ATOM 1270 O O . VAL A 1 161 ? 63.981 1.267 -77.387 1.00 96.62 161 VAL A O 1
ATOM 1273 N N . GLN A 1 162 ? 62.988 0.094 -75.742 1.00 95.12 162 GLN A N 1
ATOM 1274 C CA . GLN A 1 162 ? 63.768 -1.128 -75.948 1.00 95.12 162 GLN A CA 1
ATOM 1275 C C . GLN A 1 162 ? 63.604 -1.670 -77.375 1.00 95.12 162 GLN A C 1
ATOM 1277 O O . GLN A 1 162 ? 64.597 -1.948 -78.039 1.00 95.12 162 GLN A O 1
ATOM 1282 N N . THR A 1 163 ? 62.375 -1.733 -77.895 1.00 95.00 163 THR A N 1
ATOM 1283 C CA . THR A 1 163 ? 62.085 -2.207 -79.260 1.00 95.00 163 THR A CA 1
ATOM 1284 C C . THR A 1 163 ? 62.790 -1.349 -80.310 1.00 95.00 163 THR A C 1
ATOM 1286 O O . THR A 1 163 ? 63.391 -1.882 -81.240 1.00 95.00 163 THR A O 1
ATOM 1289 N N . ARG A 1 164 ? 62.782 -0.018 -80.147 1.00 95.62 164 ARG A N 1
ATOM 1290 C CA . ARG A 1 164 ? 63.498 0.902 -81.048 1.00 95.62 164 ARG A CA 1
ATOM 1291 C C . ARG A 1 164 ? 65.002 0.637 -81.053 1.00 95.62 164 ARG A C 1
ATOM 1293 O O . ARG A 1 164 ? 65.591 0.583 -82.130 1.00 95.62 164 ARG A O 1
ATOM 1300 N N . TRP A 1 165 ? 65.611 0.449 -79.882 1.00 95.31 165 TRP A N 1
ATOM 1301 C CA . TRP A 1 165 ? 67.041 0.142 -79.778 1.00 95.31 165 TRP A CA 1
ATOM 1302 C C . TRP A 1 165 ? 67.391 -1.237 -80.345 1.00 95.31 165 TRP A C 1
ATOM 1304 O O . TRP A 1 165 ? 68.398 -1.357 -81.039 1.00 95.31 165 TRP A O 1
ATOM 1314 N N . ILE A 1 166 ? 66.544 -2.250 -80.139 1.00 95.50 166 ILE A N 1
ATOM 1315 C CA . ILE A 1 166 ? 66.715 -3.585 -80.732 1.00 95.50 166 ILE A CA 1
ATOM 1316 C C . ILE A 1 166 ? 66.661 -3.509 -82.262 1.00 95.50 166 ILE A C 1
ATOM 1318 O O . ILE A 1 166 ? 67.549 -4.034 -82.928 1.00 95.50 166 ILE A O 1
ATOM 1322 N N . LEU A 1 167 ? 65.665 -2.826 -82.835 1.00 95.38 167 LEU A N 1
ATOM 1323 C CA . LEU A 1 167 ? 65.547 -2.667 -84.289 1.00 95.38 167 LEU A CA 1
ATOM 1324 C C . LEU A 1 167 ? 66.731 -1.895 -84.882 1.00 95.38 167 LEU A C 1
ATOM 1326 O O . LEU A 1 167 ? 67.255 -2.288 -85.923 1.00 95.38 167 LEU A O 1
ATOM 1330 N N . ALA A 1 168 ? 67.181 -0.828 -84.216 1.00 94.19 168 ALA A N 1
ATOM 1331 C CA . ALA A 1 168 ? 68.363 -0.077 -84.633 1.00 94.19 168 ALA A CA 1
ATOM 1332 C C . ALA A 1 168 ? 69.632 -0.945 -84.599 1.00 94.19 168 ALA A C 1
ATOM 1334 O O . ALA A 1 168 ? 70.413 -0.917 -85.550 1.00 94.19 168 ALA A O 1
ATOM 1335 N N . ALA A 1 169 ? 69.815 -1.753 -83.549 1.00 93.50 169 ALA A N 1
ATOM 1336 C CA . ALA A 1 169 ? 70.929 -2.691 -83.440 1.00 93.50 169 ALA A CA 1
ATOM 1337 C C . ALA A 1 169 ? 70.872 -3.786 -84.521 1.00 93.50 169 ALA A C 1
ATOM 1339 O O . ALA A 1 169 ? 71.895 -4.080 -85.136 1.00 93.50 169 ALA A O 1
ATOM 1340 N N . LEU A 1 170 ? 69.686 -4.342 -84.805 1.00 94.31 170 LEU A N 1
ATOM 1341 C CA . LEU A 1 170 ? 69.480 -5.329 -85.871 1.00 94.31 170 LEU A CA 1
ATOM 1342 C C . LEU A 1 170 ? 69.791 -4.751 -87.260 1.00 94.31 170 LEU A C 1
ATOM 1344 O O . LEU A 1 170 ? 70.527 -5.371 -88.026 1.00 94.31 170 LEU A O 1
ATOM 1348 N N . LEU A 1 171 ? 69.281 -3.556 -87.581 1.00 94.19 171 LEU A N 1
ATOM 1349 C CA . LEU A 1 171 ? 69.561 -2.872 -88.850 1.00 94.19 171 LEU A CA 1
ATOM 1350 C C . LEU A 1 171 ? 71.042 -2.510 -88.990 1.00 94.19 171 LEU A C 1
ATOM 1352 O O . LEU A 1 171 ? 71.637 -2.757 -90.037 1.00 94.19 171 LEU A O 1
ATOM 1356 N N . GLY A 1 172 ? 71.644 -1.950 -87.938 1.00 91.12 172 GLY A N 1
ATOM 1357 C CA . GLY A 1 172 ? 73.072 -1.640 -87.910 1.00 91.12 172 GLY A CA 1
ATOM 1358 C C . GLY A 1 172 ? 73.924 -2.891 -88.118 1.00 91.12 172 GLY A C 1
ATOM 1359 O O . GLY A 1 172 ? 74.819 -2.887 -88.958 1.00 91.12 172 GLY A O 1
ATOM 1360 N N . GLY A 1 173 ? 73.593 -3.987 -87.430 1.00 90.38 173 GLY A N 1
ATOM 1361 C CA . GLY A 1 173 ? 74.228 -5.288 -87.622 1.00 90.38 173 GLY A CA 1
ATOM 1362 C C . GLY A 1 173 ? 74.118 -5.783 -89.064 1.00 90.38 173 GLY A C 1
ATOM 1363 O O . GLY A 1 173 ? 75.133 -6.137 -89.653 1.00 90.38 173 GLY A O 1
ATOM 1364 N N . ALA A 1 174 ? 72.926 -5.736 -89.668 1.00 88.50 174 ALA A N 1
ATOM 1365 C CA . ALA A 1 174 ? 72.705 -6.160 -91.053 1.00 88.50 174 ALA A CA 1
ATOM 1366 C C . ALA A 1 174 ? 73.468 -5.304 -92.084 1.00 88.50 174 ALA A C 1
ATOM 1368 O O . ALA A 1 174 ? 74.017 -5.845 -93.042 1.00 88.50 174 ALA A O 1
ATOM 1369 N N . LEU A 1 175 ? 73.538 -3.982 -91.888 1.00 85.94 175 LEU A N 1
ATOM 1370 C CA . LEU A 1 175 ? 74.273 -3.073 -92.777 1.00 85.94 175 LEU A CA 1
ATOM 1371 C C . LEU A 1 175 ? 75.794 -3.212 -92.639 1.00 85.94 175 LEU A C 1
ATOM 1373 O O . LEU A 1 175 ? 76.515 -3.108 -93.631 1.00 85.94 175 LEU A O 1
ATOM 1377 N N . LEU A 1 176 ? 76.292 -3.458 -91.425 1.00 86.06 176 LEU A N 1
ATOM 1378 C CA . LEU A 1 176 ? 77.720 -3.654 -91.167 1.00 86.06 176 LEU A CA 1
ATOM 1379 C C . LEU A 1 176 ? 78.191 -5.081 -91.488 1.00 86.06 176 LEU A C 1
ATOM 1381 O O . LEU A 1 176 ? 79.373 -5.268 -91.768 1.00 86.06 176 LEU A O 1
ATOM 1385 N N . TYR A 1 177 ? 77.291 -6.069 -91.513 1.00 86.62 177 TYR A N 1
ATOM 1386 C CA . TYR A 1 177 ? 77.576 -7.476 -91.822 1.00 86.62 177 TYR A CA 1
ATOM 1387 C C . TYR A 1 177 ? 78.437 -7.690 -93.088 1.00 86.62 177 TYR A C 1
ATOM 1389 O O . TYR A 1 177 ? 79.482 -8.334 -92.980 1.00 86.62 177 TYR A O 1
ATOM 1397 N N . PRO A 1 178 ? 78.115 -7.119 -94.270 1.00 81.88 178 PRO A N 1
ATOM 1398 C CA . PRO A 1 178 ? 78.945 -7.294 -95.466 1.00 81.88 178 PRO A CA 1
ATOM 1399 C C . PRO A 1 178 ? 80.323 -6.622 -95.365 1.00 81.88 178 PRO A C 1
ATOM 1401 O O . PRO A 1 178 ? 81.281 -7.092 -95.977 1.00 81.88 178 PRO A O 1
ATOM 1404 N N . VAL A 1 179 ? 80.448 -5.529 -94.604 1.00 85.19 179 VAL A N 1
ATOM 1405 C CA . VAL A 1 179 ? 81.740 -4.864 -94.362 1.00 85.19 179 VAL A CA 1
ATOM 1406 C C . VAL A 1 179 ? 82.600 -5.706 -93.424 1.00 85.19 179 VAL A C 1
ATOM 1408 O O . VAL A 1 179 ? 83.785 -5.884 -93.689 1.00 85.19 179 VAL A O 1
ATOM 1411 N N . ALA A 1 180 ? 82.002 -6.259 -92.368 1.00 78.62 180 ALA A N 1
ATOM 1412 C CA . ALA A 1 180 ? 82.673 -7.145 -91.427 1.00 78.62 180 ALA A CA 1
ATOM 1413 C C . ALA A 1 180 ? 83.203 -8.409 -92.120 1.00 78.62 180 ALA A C 1
ATOM 1415 O O . ALA A 1 180 ? 84.369 -8.742 -91.932 1.00 78.62 180 ALA A O 1
ATOM 1416 N N . ILE A 1 181 ? 82.402 -9.047 -92.986 1.00 82.12 181 ILE A N 1
ATOM 1417 C CA . ILE A 1 181 ? 82.846 -10.193 -93.802 1.00 82.12 181 ILE A CA 1
ATOM 1418 C C . ILE A 1 181 ? 84.028 -9.800 -94.692 1.00 82.12 181 ILE A C 1
ATOM 1420 O O . ILE A 1 181 ? 85.072 -10.439 -94.630 1.00 82.12 181 ILE A O 1
ATOM 1424 N N . LYS A 1 182 ? 83.924 -8.691 -95.442 1.00 80.38 182 LYS A N 1
ATOM 1425 C CA . LYS A 1 182 ? 85.029 -8.210 -96.291 1.00 80.38 182 LYS A CA 1
ATOM 1426 C C . LYS A 1 182 ? 86.305 -7.880 -95.513 1.00 80.38 182 LYS A C 1
ATOM 1428 O O . LYS A 1 182 ? 87.393 -7.984 -96.072 1.00 80.38 182 LYS A O 1
ATOM 1433 N N . LEU A 1 183 ? 86.197 -7.419 -94.266 1.00 78.56 183 LEU A N 1
ATOM 1434 C CA . LEU A 1 183 ? 87.356 -7.162 -93.408 1.00 78.56 183 LEU A CA 1
ATOM 1435 C C . LEU A 1 183 ? 87.985 -8.463 -92.903 1.00 78.56 183 LEU A C 1
ATOM 1437 O O . LEU A 1 183 ? 89.208 -8.556 -92.875 1.00 78.56 183 LEU A O 1
ATOM 1441 N N . ILE A 1 184 ? 87.162 -9.444 -92.521 1.00 78.19 184 ILE A N 1
ATOM 1442 C CA . ILE A 1 184 ? 87.606 -10.776 -92.092 1.00 78.19 184 ILE A CA 1
ATOM 1443 C C . ILE A 1 184 ? 88.354 -11.464 -93.235 1.00 78.19 184 ILE A C 1
ATOM 1445 O O . ILE A 1 184 ? 89.500 -11.848 -93.032 1.00 78.19 184 ILE A O 1
ATOM 1449 N N . ASP A 1 185 ? 87.782 -11.480 -94.443 1.00 78.81 185 ASP A N 1
ATOM 1450 C CA . ASP A 1 185 ? 88.415 -12.041 -95.647 1.00 78.81 185 ASP A CA 1
ATOM 1451 C C . ASP A 1 185 ? 89.754 -11.355 -95.991 1.00 78.81 185 ASP A C 1
ATOM 1453 O O . ASP A 1 185 ? 90.623 -11.936 -96.634 1.00 78.81 185 ASP A O 1
ATOM 1457 N N . LYS A 1 186 ? 89.940 -10.089 -95.585 1.00 76.69 186 LYS A N 1
ATOM 1458 C CA . LYS A 1 186 ? 91.160 -9.306 -95.850 1.00 76.69 186 LYS A CA 1
ATOM 1459 C C . LYS A 1 186 ? 92.219 -9.425 -94.748 1.00 76.69 186 LYS A C 1
ATOM 1461 O O . LYS A 1 186 ? 93.395 -9.186 -95.014 1.00 76.69 186 LYS A O 1
ATOM 1466 N N . LEU A 1 187 ? 91.813 -9.735 -93.517 1.00 73.88 187 LEU A N 1
ATOM 1467 C CA . LEU A 1 187 ? 92.698 -9.929 -92.361 1.00 73.88 187 LEU A CA 1
ATOM 1468 C C . LEU A 1 187 ? 93.094 -11.402 -92.163 1.00 73.88 187 LEU A C 1
ATOM 1470 O O . LEU A 1 187 ? 94.136 -11.660 -91.565 1.00 73.88 187 LEU A O 1
ATOM 1474 N N . PHE A 1 188 ? 92.303 -12.339 -92.691 1.00 68.44 188 PHE A N 1
ATOM 1475 C CA . PHE A 1 188 ? 92.554 -13.780 -92.705 1.00 68.44 188 PHE A CA 1
ATOM 1476 C C . PHE A 1 188 ? 92.357 -14.321 -94.137 1.00 68.44 188 PHE A C 1
ATOM 1478 O O . PHE A 1 188 ? 91.244 -14.734 -94.461 1.00 68.44 188 PHE A O 1
ATOM 1485 N N . PRO A 1 189 ? 93.382 -14.264 -95.010 1.00 62.16 189 PRO A N 1
ATOM 1486 C CA . PRO A 1 189 ? 93.324 -14.876 -96.339 1.00 62.16 189 PRO A CA 1
ATOM 1487 C C . PRO A 1 189 ? 93.296 -16.410 -96.292 1.00 62.16 189 PRO A C 1
ATOM 1489 O O . PRO A 1 189 ? 93.866 -16.993 -95.338 1.00 62.16 189 PRO A O 1
#

Sequence (189 aa):
MKAVRPLPREFEKLLGEEGAEKFTVFLNDAFEDQKGDVIKAVSDSFHKHVTDEVSKVRLEVADLKVEVKADLAELRTDMADLRTELKTEIAELRTELKTDMAELRAELKTDMADLRAELKADMTDLQIQQKADTGRLESRIAELRADMKADIADVHKSISVQTRWILAALLGGALLYPVAIKLIDKLFP

InterPro domains:
  IPR024461 Coiled-coil domain-containing protein 90-like [PF07798] (40-167)
  IPR061339 LA_3696-like, N-terminal [NF047472] (4-53)

Radius of gyration: 76.83 Å; Cα contacts (8 Å, |Δi|>4): 12; chains: 1; bounding box: 134×39×203 Å